Protein AF-A0A1G0WIQ7-F1 (afdb_monomer_lite)

Secondary structure (DSSP, 8-state):
-GGGSSSHHHHHHTHHHHHHHHHHHHHHHS--HHHHSGGGTT-HHHHHHHHHHGGG--GGG--HHHHHHIIIIITTSHHHHHHHHHHHTTTTT-TT-TTSHHHHHHHHTTS-HHHHIIIIIHHHHHTSS--TT---HHHHHHHHTT-----TTS-HHHHHHHHHHHHGGGG-S-HHHHHHHHHHHHHHHTT-HHHHHHHHHHHTT-S-HHHHHHHHHHHHHHHHH-S-TTHHHHHHHHHIIIIISSSS--S-HHHHHHHHHHHHHHHHTT---SS-GGGGSSSPS-PPP--------

Sequence (297 aa):
MYKYVENHNATYFNRGIIEALSIQLPEIAGVELFEAAPHTREFEAVSYAFIDSIIWRKKETVHEKLRDYINTVVIKKHRQHDYFISTILLVTSHPKHYFNSDFLHRHLMRFSMVDRDAWWTKFIHNQYPGYSDEISSIRRMIDWAWTDDKRENISDEAIRLMCQTMFWFLTSTNRTLRDSATKAIICLLEERINVLMQLIETFEKVNDRYVLQRLYAVAYGCSVRTSNVQSLKELGDYIFQTVFNTENVIPDILLRDYARGIIEFAVAKGHLFSFKIERIRPPYKSELPKISLLMKK

Radius of gyration: 23.22 Å; chains: 1; bounding box: 55×62×62 Å

Structure (mmCIF, N/CA/C/O backbone):
data_AF-A0A1G0WIQ7-F1
#
_entry.id   AF-A0A1G0WIQ7-F1
#
loop_
_atom_site.group_PDB
_atom_site.id
_atom_site.type_symbol
_atom_site.label_atom_id
_atom_site.label_alt_id
_atom_site.label_comp_id
_atom_site.label_asym_id
_atom_site.label_entity_id
_atom_site.label_seq_id
_atom_site.pdbx_PDB_ins_code
_atom_site.Cartn_x
_atom_site.Cartn_y
_atom_site.Cartn_z
_atom_site.occupancy
_atom_site.B_iso_or_equiv
_atom_site.auth_seq_id
_atom_site.auth_comp_id
_atom_site.auth_asym_id
_atom_site.auth_atom_id
_atom_site.pdbx_PDB_model_num
ATOM 1 N N . MET A 1 1 ? 17.972 4.461 -36.070 1.00 72.94 1 MET A N 1
ATOM 2 C CA . MET A 1 1 ? 17.797 3.649 -34.845 1.00 72.94 1 MET A CA 1
ATOM 3 C C . MET A 1 1 ? 18.798 2.496 -34.776 1.00 72.94 1 MET A C 1
ATOM 5 O O . MET A 1 1 ? 19.495 2.421 -33.780 1.00 72.94 1 MET A O 1
ATOM 9 N N . TYR A 1 2 ? 18.938 1.676 -35.829 1.00 82.06 2 TYR A N 1
ATOM 10 C CA . TYR A 1 2 ? 19.751 0.443 -35.836 1.00 82.06 2 TYR A CA 1
ATOM 11 C C . TYR A 1 2 ? 21.131 0.534 -35.151 1.00 82.06 2 TYR A C 1
ATOM 13 O O . TYR A 1 2 ? 21.384 -0.227 -34.227 1.00 82.06 2 TYR A O 1
ATOM 21 N N . LYS A 1 3 ? 21.976 1.523 -35.491 1.00 89.69 3 LYS A N 1
ATOM 22 C CA . LYS A 1 3 ? 23.323 1.681 -34.893 1.00 89.69 3 LYS A CA 1
ATOM 23 C C . LYS A 1 3 ? 23.350 1.817 -33.360 1.00 89.69 3 LYS A C 1
ATOM 25 O O . LYS A 1 3 ? 24.363 1.535 -32.738 1.00 89.69 3 LYS A O 1
ATOM 30 N N . TYR A 1 4 ? 22.257 2.284 -32.754 1.00 91.00 4 TYR A N 1
ATOM 31 C CA . TYR A 1 4 ? 22.154 2.479 -31.304 1.00 91.00 4 TYR A CA 1
ATOM 32 C C . TYR A 1 4 ? 21.705 1.211 -30.570 1.00 91.00 4 TYR A C 1
ATOM 34 O O . TYR A 1 4 ? 21.836 1.130 -29.354 1.00 91.00 4 TYR A O 1
ATOM 42 N N . VAL A 1 5 ? 21.167 0.233 -31.305 1.00 93.00 5 VAL A N 1
ATOM 43 C CA . VAL A 1 5 ? 20.534 -0.976 -30.762 1.00 93.00 5 VAL A CA 1
ATOM 44 C C . VAL A 1 5 ? 21.018 -2.261 -31.437 1.00 93.00 5 VAL A C 1
ATOM 46 O O . VAL A 1 5 ? 20.345 -3.285 -31.388 1.00 93.00 5 VAL A O 1
ATOM 49 N N . GLU A 1 6 ? 22.169 -2.218 -32.104 1.00 92.50 6 GLU A N 1
ATOM 50 C CA . GLU A 1 6 ? 22.692 -3.346 -32.882 1.00 92.50 6 GLU A CA 1
ATOM 51 C C . GLU A 1 6 ? 23.052 -4.549 -31.998 1.00 92.50 6 GLU A C 1
ATOM 53 O O . GLU A 1 6 ? 22.817 -5.694 -32.370 1.00 92.50 6 GLU A O 1
ATOM 58 N N . ASN A 1 7 ? 23.601 -4.299 -30.809 1.00 93.19 7 ASN A N 1
ATOM 59 C CA . ASN A 1 7 ? 24.002 -5.326 -29.853 1.00 93.19 7 ASN A CA 1
ATOM 60 C C . ASN A 1 7 ? 23.977 -4.779 -28.413 1.00 93.19 7 ASN A C 1
ATOM 62 O O . ASN A 1 7 ? 23.750 -3.586 -28.189 1.00 93.19 7 ASN A O 1
ATOM 66 N N . HIS A 1 8 ? 24.248 -5.651 -27.437 1.00 92.12 8 HIS A N 1
ATOM 67 C CA . HIS A 1 8 ? 24.277 -5.292 -26.015 1.00 92.12 8 HIS A CA 1
ATOM 68 C C . HIS A 1 8 ? 25.203 -4.100 -25.721 1.00 92.12 8 HIS A C 1
ATOM 70 O O . HIS A 1 8 ? 24.786 -3.159 -25.042 1.00 92.12 8 HIS A O 1
ATOM 76 N N . ASN A 1 9 ? 26.417 -4.089 -26.283 1.00 93.06 9 ASN A N 1
ATOM 77 C CA . ASN A 1 9 ? 27.378 -3.004 -26.075 1.00 93.06 9 ASN A CA 1
ATOM 78 C C . ASN A 1 9 ? 26.846 -1.679 -26.629 1.00 93.06 9 ASN A C 1
ATOM 80 O O . ASN A 1 9 ? 26.902 -0.664 -25.939 1.00 93.06 9 ASN A O 1
ATOM 84 N N . ALA A 1 10 ? 26.271 -1.686 -27.835 1.00 93.75 10 ALA A N 1
ATOM 85 C CA . ALA A 1 10 ? 25.680 -0.495 -28.436 1.00 93.75 10 ALA A CA 1
ATOM 86 C C . ALA A 1 10 ? 24.575 0.092 -27.545 1.00 93.75 10 ALA A C 1
ATOM 88 O O . ALA A 1 10 ? 24.593 1.294 -27.275 1.00 93.75 10 ALA A O 1
ATOM 89 N N . THR A 1 11 ? 23.674 -0.742 -27.013 1.00 93.12 11 THR A N 1
ATOM 90 C CA . THR A 1 11 ? 22.625 -0.256 -26.101 1.00 93.12 11 THR A CA 1
ATOM 91 C C . THR A 1 11 ? 23.168 0.266 -24.774 1.00 93.12 11 THR A C 1
ATOM 93 O O . THR A 1 11 ? 22.637 1.239 -24.246 1.00 93.12 11 THR A O 1
ATOM 96 N N . TYR A 1 12 ? 24.247 -0.327 -24.258 1.00 90.94 12 TYR A N 1
ATOM 97 C CA . TYR A 1 12 ? 24.886 0.115 -23.022 1.00 90.94 12 TYR A CA 1
ATOM 98 C C . TYR A 1 12 ? 25.572 1.479 -23.188 1.00 90.94 12 TYR A C 1
ATOM 100 O O . TYR A 1 12 ? 25.306 2.405 -22.425 1.00 90.94 12 TYR A O 1
ATOM 108 N N . PHE A 1 13 ? 26.396 1.645 -24.229 1.00 93.75 13 PHE A N 1
ATOM 109 C CA . PHE A 1 13 ? 27.086 2.914 -24.503 1.00 93.75 13 PHE A CA 1
ATOM 110 C C . PHE A 1 13 ? 26.128 4.053 -24.864 1.00 93.75 13 PHE A C 1
ATOM 112 O O . PHE A 1 13 ? 26.450 5.218 -24.647 1.00 93.75 13 PHE A O 1
ATOM 119 N N . ASN A 1 14 ? 24.946 3.730 -25.391 1.00 94.75 14 ASN A N 1
ATOM 120 C CA . ASN A 1 14 ? 23.932 4.709 -25.773 1.00 94.75 14 ASN A CA 1
ATOM 121 C C . ASN A 1 14 ? 22.748 4.745 -24.794 1.00 94.75 14 ASN A C 1
ATOM 123 O O . ASN A 1 14 ? 21.648 5.116 -25.201 1.00 94.75 14 ASN A O 1
ATOM 127 N N . ARG A 1 15 ? 22.943 4.381 -23.517 1.00 92.81 15 ARG A N 1
ATOM 128 C CA . ARG A 1 15 ? 21.855 4.227 -22.533 1.00 92.81 15 ARG A CA 1
ATOM 129 C C . ARG A 1 15 ? 20.902 5.426 -22.469 1.00 92.81 15 ARG A C 1
ATOM 131 O O . ARG A 1 15 ? 19.697 5.219 -22.522 1.00 92.81 15 ARG A O 1
ATOM 138 N N . GLY A 1 16 ? 21.413 6.659 -22.473 1.00 93.44 16 GLY A N 1
ATOM 139 C CA . GLY A 1 16 ? 20.556 7.855 -22.467 1.00 93.44 16 GLY A CA 1
ATOM 140 C C . GLY A 1 16 ? 19.645 7.970 -23.700 1.00 93.44 16 GLY A C 1
ATOM 141 O O . GLY A 1 16 ? 18.512 8.434 -23.602 1.00 93.44 16 GLY A O 1
ATOM 142 N N . ILE A 1 17 ? 20.092 7.483 -24.866 1.00 94.94 17 ILE A N 1
ATOM 143 C CA . ILE A 1 17 ? 19.250 7.391 -26.070 1.00 94.94 17 ILE A CA 1
ATOM 144 C C . ILE A 1 17 ? 18.200 6.290 -25.892 1.00 94.94 17 ILE A C 1
ATOM 146 O O . ILE A 1 17 ? 17.051 6.486 -26.278 1.00 94.94 17 ILE A O 1
ATOM 150 N N . ILE A 1 18 ? 18.564 5.146 -25.306 1.00 96.56 18 ILE A N 1
ATOM 151 C CA . ILE A 1 18 ? 17.627 4.042 -25.044 1.00 96.56 18 ILE A CA 1
ATOM 152 C C . ILE A 1 18 ? 16.529 4.470 -24.059 1.00 96.56 18 ILE A C 1
ATOM 154 O O . ILE A 1 18 ? 15.356 4.177 -24.288 1.00 96.56 18 ILE A O 1
ATOM 158 N N . GLU A 1 19 ? 16.884 5.218 -23.016 1.00 94.00 19 GLU A N 1
ATOM 159 C CA . GLU A 1 19 ? 15.951 5.828 -22.059 1.00 94.00 19 GLU A CA 1
ATOM 160 C C . GLU A 1 19 ? 15.017 6.822 -22.749 1.00 94.00 19 GLU A C 1
ATOM 162 O O . GLU A 1 19 ? 13.795 6.697 -22.646 1.00 94.00 19 GLU A O 1
ATOM 167 N N . ALA A 1 20 ? 15.571 7.749 -23.538 1.00 93.50 20 ALA A N 1
ATOM 168 C CA . ALA A 1 20 ? 14.771 8.702 -24.298 1.00 93.50 20 ALA A CA 1
ATOM 169 C C . ALA A 1 20 ? 13.794 7.994 -25.252 1.00 93.50 20 ALA A C 1
ATOM 171 O O . ALA A 1 20 ? 12.613 8.333 -25.286 1.00 93.50 20 ALA A O 1
ATOM 172 N N . LEU A 1 21 ? 14.244 6.971 -25.985 1.00 93.75 21 LEU A N 1
ATOM 173 C CA . LEU A 1 21 ? 13.383 6.183 -26.871 1.00 93.75 21 LEU A CA 1
ATOM 174 C C . LEU A 1 21 ? 12.291 5.432 -26.100 1.00 93.75 21 LEU A C 1
ATOM 176 O O . LEU A 1 21 ? 11.157 5.376 -26.570 1.00 93.75 21 LEU A O 1
ATOM 180 N N . SER A 1 22 ? 12.603 4.904 -24.916 1.00 93.31 22 SER A N 1
ATOM 181 C CA . SER A 1 22 ? 11.639 4.181 -24.074 1.00 93.31 22 SER A CA 1
ATOM 182 C C . SER A 1 22 ? 10.545 5.090 -23.506 1.00 93.31 22 SER A C 1
ATOM 184 O O . SER A 1 22 ? 9.470 4.601 -23.177 1.00 93.31 22 SER A O 1
ATOM 186 N N . ILE A 1 23 ? 10.783 6.401 -23.416 1.00 90.75 23 ILE A N 1
ATOM 187 C CA . ILE A 1 23 ? 9.760 7.394 -23.056 1.00 90.75 23 ILE A CA 1
ATOM 188 C C . ILE A 1 23 ? 9.007 7.876 -24.303 1.00 90.75 23 ILE A C 1
ATOM 190 O O . ILE A 1 23 ? 7.782 7.950 -24.303 1.00 90.75 23 ILE A O 1
ATOM 194 N N . GLN A 1 24 ? 9.730 8.220 -25.372 1.00 91.12 24 GLN A N 1
ATOM 195 C CA . GLN A 1 24 ? 9.160 8.938 -26.514 1.00 91.12 24 GLN A CA 1
ATOM 196 C C . GLN A 1 24 ? 8.410 8.033 -27.498 1.00 91.12 24 GLN A C 1
ATOM 198 O O . GLN A 1 24 ? 7.391 8.454 -28.041 1.00 91.12 24 GLN A O 1
ATOM 203 N N . LEU A 1 25 ? 8.876 6.803 -27.752 1.00 91.69 25 LEU A N 1
ATOM 204 C CA . LEU A 1 25 ? 8.232 5.922 -28.738 1.00 91.69 25 LEU A CA 1
ATOM 205 C C . LEU A 1 25 ? 6.781 5.560 -28.364 1.00 91.69 25 LEU A C 1
ATOM 207 O O . LEU A 1 25 ? 5.918 5.693 -29.237 1.00 91.69 25 LEU A O 1
ATOM 211 N N . PRO A 1 26 ? 6.459 5.200 -27.104 1.00 90.06 26 PRO A N 1
ATOM 212 C CA . PRO A 1 26 ? 5.076 4.926 -26.716 1.00 90.06 26 PRO A CA 1
ATOM 213 C C . PRO A 1 26 ? 4.178 6.165 -26.813 1.00 90.06 26 PRO A C 1
ATOM 215 O O . PRO A 1 26 ? 3.030 6.059 -27.232 1.00 90.06 26 PRO A O 1
ATOM 218 N N . GLU A 1 27 ? 4.696 7.346 -26.468 1.00 86.38 27 GLU A N 1
ATOM 219 C CA . GLU A 1 27 ? 3.919 8.593 -26.446 1.00 86.38 27 GLU A CA 1
ATOM 220 C C . GLU A 1 27 ? 3.684 9.180 -27.851 1.00 86.38 27 GLU A C 1
ATOM 222 O O . GLU A 1 27 ? 2.623 9.745 -28.106 1.00 86.38 27 GLU A O 1
ATOM 227 N N . ILE A 1 28 ? 4.655 9.058 -28.765 1.00 89.62 28 ILE A N 1
ATOM 228 C CA . ILE A 1 28 ? 4.584 9.643 -30.118 1.00 89.62 28 ILE A CA 1
ATOM 229 C C . ILE A 1 28 ? 4.011 8.653 -31.134 1.00 89.62 28 ILE A C 1
ATOM 231 O O . ILE A 1 28 ? 3.221 9.038 -31.994 1.00 89.62 28 ILE A O 1
ATOM 235 N N . ALA A 1 29 ? 4.441 7.393 -31.073 1.00 89.00 29 ALA A N 1
ATOM 236 C CA . ALA A 1 29 ? 4.142 6.387 -32.090 1.00 89.00 29 ALA A CA 1
ATOM 237 C C . ALA A 1 29 ? 3.238 5.255 -31.583 1.00 89.00 29 ALA A C 1
ATOM 239 O O . ALA A 1 29 ? 2.797 4.443 -32.393 1.00 89.00 29 ALA A O 1
ATOM 240 N N . GLY A 1 30 ? 2.962 5.176 -30.275 1.00 88.88 30 GLY A N 1
ATOM 241 C CA . GLY A 1 30 ? 2.166 4.090 -29.695 1.00 88.88 30 GLY A CA 1
ATOM 242 C C . GLY A 1 30 ? 2.833 2.715 -29.804 1.00 88.88 30 GLY A C 1
ATOM 243 O O . GLY A 1 30 ? 2.133 1.706 -29.842 1.00 88.88 30 GLY A O 1
ATOM 244 N N . VAL A 1 31 ? 4.166 2.672 -29.917 1.00 90.88 31 VAL A N 1
ATOM 245 C CA . VAL A 1 31 ? 4.955 1.444 -30.102 1.00 90.88 31 VAL A CA 1
ATOM 246 C C . VAL A 1 31 ? 6.114 1.428 -29.110 1.00 90.88 31 VAL A C 1
ATOM 248 O O . VAL A 1 31 ? 6.777 2.442 -28.908 1.00 90.88 31 VAL A O 1
ATOM 251 N N . GLU A 1 32 ? 6.396 0.274 -28.512 1.00 92.69 32 GLU A N 1
ATOM 252 C CA . GLU A 1 32 ? 7.534 0.107 -27.606 1.00 92.69 32 GLU A CA 1
ATOM 253 C C . GLU A 1 32 ? 8.861 -0.116 -28.348 1.00 92.69 32 GLU A C 1
ATOM 255 O O . GLU A 1 32 ? 8.903 -0.647 -29.460 1.00 92.69 32 GLU A O 1
ATOM 260 N N . LEU A 1 33 ? 9.993 0.203 -27.708 1.00 93.75 33 LEU A N 1
ATOM 261 C CA . LEU A 1 33 ? 11.314 -0.038 -28.307 1.00 93.75 33 LEU A CA 1
ATOM 262 C C . LEU A 1 33 ? 11.541 -1.524 -28.635 1.00 93.75 33 LEU A C 1
ATOM 264 O O . LEU A 1 33 ? 12.048 -1.850 -29.706 1.00 93.75 33 LEU A O 1
ATOM 268 N N . PHE A 1 34 ? 11.111 -2.426 -27.750 1.00 93.00 34 PHE A N 1
ATOM 269 C CA . PHE A 1 34 ? 11.202 -3.871 -27.973 1.00 93.00 34 PHE A CA 1
ATOM 270 C C . PHE A 1 34 ? 10.234 -4.383 -29.054 1.00 93.00 34 PHE A C 1
ATOM 272 O O . PHE A 1 34 ? 10.344 -5.532 -29.469 1.00 93.00 34 PHE A O 1
ATOM 279 N N . GLU A 1 35 ? 9.277 -3.568 -29.507 1.00 93.56 35 GLU A N 1
ATOM 280 C CA . GLU A 1 35 ? 8.431 -3.877 -30.664 1.00 93.56 35 GLU A CA 1
ATOM 281 C C . GLU A 1 35 ? 9.048 -3.348 -31.956 1.00 93.56 35 GLU A C 1
ATOM 283 O O . GLU A 1 35 ? 9.085 -4.058 -32.958 1.00 93.56 35 GLU A O 1
ATOM 288 N N . ALA A 1 36 ? 9.571 -2.119 -31.927 1.00 93.25 36 ALA A N 1
ATOM 289 C CA . ALA A 1 36 ? 10.254 -1.509 -33.064 1.00 93.25 36 ALA A CA 1
ATOM 290 C C . ALA A 1 36 ? 11.578 -2.220 -33.407 1.00 93.25 36 ALA A C 1
ATOM 292 O O . ALA A 1 36 ? 11.994 -2.233 -34.566 1.00 93.25 36 ALA A O 1
ATOM 293 N N . ALA A 1 37 ? 12.234 -2.821 -32.411 1.00 94.06 37 ALA A N 1
ATOM 294 C CA . ALA A 1 37 ? 13.470 -3.583 -32.550 1.00 94.06 37 ALA A CA 1
ATOM 295 C C . ALA A 1 37 ? 13.391 -4.910 -31.757 1.00 94.06 37 ALA A C 1
ATOM 297 O O . ALA A 1 37 ? 13.972 -5.011 -30.671 1.00 94.06 37 ALA A O 1
ATOM 298 N N . PRO A 1 38 ? 12.695 -5.946 -32.272 1.00 94.31 38 PRO A N 1
ATOM 299 C CA . PRO A 1 38 ? 12.417 -7.179 -31.524 1.00 94.31 38 PRO A CA 1
ATOM 300 C C . PRO A 1 38 ? 13.646 -7.939 -31.020 1.00 94.31 38 PRO A C 1
ATOM 302 O O . PRO A 1 38 ? 13.594 -8.563 -29.963 1.00 94.31 38 PRO A O 1
ATOM 305 N N . HIS A 1 39 ? 14.777 -7.858 -31.727 1.00 94.06 39 HIS A N 1
ATOM 306 C CA . HIS A 1 39 ? 16.035 -8.488 -31.305 1.00 94.06 39 HIS A CA 1
ATOM 307 C C . HIS A 1 39 ? 16.590 -7.903 -29.999 1.00 94.06 39 HIS A C 1
ATOM 309 O O . HIS A 1 39 ? 17.390 -8.549 -29.331 1.00 94.06 39 HIS A O 1
ATOM 315 N N . THR A 1 40 ? 16.148 -6.703 -29.615 1.00 94.88 40 THR A N 1
ATOM 316 C CA . THR A 1 40 ? 16.586 -6.009 -28.397 1.00 94.88 40 THR A CA 1
ATOM 317 C C . THR A 1 40 ? 15.777 -6.385 -27.159 1.00 94.88 40 THR A C 1
ATOM 319 O O . THR A 1 40 ? 16.113 -5.956 -26.058 1.00 94.88 40 THR A O 1
ATOM 322 N N . ARG A 1 41 ? 14.714 -7.185 -27.323 1.00 94.12 41 ARG A N 1
ATOM 323 C CA . ARG A 1 41 ? 13.737 -7.506 -26.273 1.00 94.12 41 ARG A CA 1
ATOM 324 C C . ARG A 1 41 ? 14.381 -8.045 -24.992 1.00 94.12 41 ARG A C 1
ATOM 326 O O . ARG A 1 41 ? 13.922 -7.736 -23.904 1.00 94.12 41 ARG A O 1
ATOM 333 N N . GLU A 1 42 ? 15.454 -8.821 -25.104 1.00 93.50 42 GLU A N 1
ATOM 334 C CA . GLU A 1 42 ? 16.147 -9.403 -23.945 1.00 93.50 42 GLU A CA 1
ATOM 335 C C . GLU A 1 42 ? 17.314 -8.556 -23.418 1.00 93.50 42 GLU A C 1
ATOM 337 O O . GLU A 1 42 ? 17.949 -8.922 -22.422 1.00 93.50 42 GLU A O 1
ATOM 342 N N . PHE A 1 43 ? 17.621 -7.426 -24.061 1.00 95.06 43 PHE A N 1
ATOM 343 C CA . PHE A 1 43 ? 18.758 -6.595 -23.683 1.00 95.06 43 PHE A CA 1
ATOM 344 C C . PHE A 1 43 ? 18.466 -5.887 -22.360 1.00 95.06 43 PHE A C 1
ATOM 346 O O . PHE A 1 43 ? 17.469 -5.178 -22.219 1.00 95.06 43 PHE A O 1
ATOM 353 N N . GLU A 1 44 ? 19.369 -6.030 -21.388 1.00 93.44 44 GLU A N 1
ATOM 354 C CA . GLU A 1 44 ? 19.176 -5.443 -20.058 1.00 93.44 44 GLU A CA 1
ATOM 355 C C . GLU A 1 44 ? 18.983 -3.927 -20.115 1.00 93.44 44 GLU A C 1
ATOM 357 O O . GLU A 1 44 ? 18.080 -3.415 -19.465 1.00 93.44 44 GLU A O 1
ATOM 362 N N . ALA A 1 45 ? 19.759 -3.220 -20.942 1.00 94.56 45 ALA A N 1
ATOM 363 C CA . ALA A 1 45 ? 19.625 -1.775 -21.116 1.00 94.56 45 ALA A CA 1
ATOM 364 C C . ALA A 1 45 ? 18.216 -1.367 -21.584 1.00 94.56 45 ALA A C 1
ATOM 366 O O . ALA A 1 45 ? 17.688 -0.368 -21.107 1.00 94.56 45 ALA A O 1
ATOM 367 N N . VAL A 1 46 ? 17.584 -2.158 -22.462 1.00 95.38 46 VAL A N 1
ATOM 368 C CA . VAL A 1 46 ? 16.208 -1.914 -22.923 1.00 95.38 46 VAL A CA 1
ATOM 369 C C . VAL A 1 46 ? 15.203 -2.218 -21.817 1.00 95.38 46 VAL A C 1
ATOM 371 O O . VAL A 1 46 ? 14.289 -1.433 -21.596 1.00 95.38 46 VAL A O 1
ATOM 374 N N . SER A 1 47 ? 15.386 -3.311 -21.071 1.00 95.62 47 SER A N 1
ATOM 375 C CA . SER A 1 47 ? 14.542 -3.623 -19.911 1.00 95.62 47 SER A CA 1
ATOM 376 C C . SER A 1 47 ? 14.615 -2.551 -18.822 1.00 95.62 47 SER A C 1
ATOM 378 O O . SER A 1 47 ? 13.576 -2.192 -18.278 1.00 95.62 47 SER A O 1
ATOM 380 N N . TYR A 1 48 ? 15.803 -2.052 -18.477 1.00 95.88 48 TYR A N 1
ATOM 381 C CA . TYR A 1 48 ? 15.956 -1.013 -17.456 1.00 95.88 48 TYR A CA 1
ATOM 382 C C . TYR A 1 48 ? 15.391 0.324 -17.933 1.00 95.88 48 TYR A C 1
ATOM 384 O O . TYR A 1 48 ? 14.570 0.903 -17.233 1.00 95.88 48 TYR A O 1
ATOM 392 N N . ALA A 1 49 ? 15.715 0.747 -19.158 1.00 95.50 49 ALA A N 1
ATOM 393 C CA . ALA A 1 49 ? 15.150 1.958 -19.750 1.00 95.50 49 ALA A CA 1
ATOM 394 C C . ALA A 1 49 ? 13.616 1.908 -19.844 1.00 95.50 49 ALA A C 1
ATOM 396 O O . ALA A 1 49 ? 12.935 2.903 -19.594 1.00 95.50 49 ALA A O 1
ATOM 397 N N . PHE A 1 50 ? 13.062 0.734 -20.162 1.00 95.06 50 PHE A N 1
ATOM 398 C CA . PHE A 1 50 ? 11.629 0.488 -20.098 1.00 95.06 50 PHE A CA 1
ATOM 399 C C . PHE A 1 50 ? 11.085 0.723 -18.683 1.00 95.06 50 PHE A C 1
ATOM 401 O O . PHE A 1 50 ? 10.157 1.513 -18.523 1.00 95.06 50 PHE A O 1
ATOM 408 N N . ILE A 1 51 ? 11.667 0.083 -17.663 1.00 95.50 51 ILE A N 1
ATOM 409 C CA . ILE A 1 51 ? 11.230 0.236 -16.268 1.00 95.50 51 ILE A CA 1
ATOM 410 C C . ILE A 1 51 ? 11.310 1.707 -15.839 1.00 95.50 51 ILE A C 1
ATOM 412 O O . ILE A 1 51 ? 10.325 2.235 -15.333 1.00 95.50 51 ILE A O 1
ATOM 416 N N . ASP A 1 52 ? 12.426 2.385 -16.102 1.00 94.50 52 ASP A N 1
ATOM 417 C CA . ASP A 1 52 ? 12.652 3.792 -15.742 1.00 94.50 52 ASP A CA 1
ATOM 418 C C . ASP A 1 52 ? 11.633 4.730 -16.385 1.00 94.50 52 ASP A C 1
ATOM 420 O O . ASP A 1 52 ? 11.147 5.681 -15.766 1.00 94.50 52 ASP A O 1
ATOM 424 N N . SER A 1 53 ? 11.245 4.432 -17.625 1.00 93.19 53 SER A N 1
ATOM 425 C CA . SER A 1 53 ? 10.261 5.235 -18.339 1.00 93.19 53 SER A CA 1
ATOM 426 C C . SER A 1 53 ? 8.860 5.171 -17.721 1.00 93.19 53 SER A C 1
ATOM 428 O O . SER A 1 53 ? 8.086 6.101 -17.932 1.00 93.19 53 SER A O 1
ATOM 430 N N . ILE A 1 54 ? 8.532 4.139 -16.924 1.00 91.75 54 ILE A N 1
ATOM 431 C CA . ILE A 1 54 ? 7.201 3.962 -16.314 1.00 91.75 54 ILE A CA 1
ATOM 432 C C . ILE A 1 54 ? 6.773 5.197 -15.529 1.00 91.75 54 ILE A C 1
ATOM 434 O O . ILE A 1 54 ? 5.612 5.576 -15.611 1.00 91.75 54 ILE A O 1
ATOM 438 N N . ILE A 1 55 ? 7.701 5.852 -14.830 1.00 91.75 55 ILE A N 1
ATOM 439 C CA . ILE A 1 55 ? 7.409 7.011 -13.974 1.00 91.75 55 ILE A CA 1
ATOM 440 C C . ILE A 1 55 ? 6.753 8.159 -14.762 1.00 91.75 55 ILE A C 1
ATOM 442 O O . ILE A 1 55 ? 5.957 8.920 -14.216 1.00 91.75 55 ILE A O 1
ATOM 446 N N . TRP A 1 56 ? 7.072 8.271 -16.052 1.00 87.25 56 TRP A N 1
ATOM 447 C CA . TRP A 1 56 ? 6.686 9.391 -16.912 1.00 87.25 56 TRP A CA 1
ATOM 448 C C . TRP A 1 56 ? 5.520 9.074 -17.851 1.00 87.25 56 TRP A C 1
ATOM 450 O O . TRP A 1 56 ? 5.059 9.960 -18.570 1.00 87.25 56 TRP A O 1
ATOM 460 N N . ARG A 1 57 ? 5.057 7.821 -17.878 1.00 82.44 57 ARG A N 1
ATOM 461 C CA . ARG A 1 57 ? 4.098 7.341 -18.877 1.00 82.44 57 ARG A CA 1
ATOM 462 C C . ARG A 1 57 ? 2.659 7.635 -18.488 1.00 82.44 57 ARG A C 1
ATOM 464 O O . ARG A 1 57 ? 2.245 7.478 -17.336 1.00 82.44 57 ARG A O 1
ATOM 471 N N . LYS A 1 58 ? 1.850 7.985 -19.488 1.00 79.12 58 LYS A N 1
ATOM 472 C CA . LYS A 1 58 ? 0.400 8.092 -19.305 1.00 79.12 58 LYS A CA 1
ATOM 473 C C . LYS A 1 58 ? -0.251 6.711 -19.233 1.00 79.12 58 LYS A C 1
ATOM 475 O O . LYS A 1 58 ? 0.226 5.747 -19.835 1.00 79.12 58 LYS A O 1
ATOM 480 N N . LYS A 1 59 ? -1.383 6.610 -18.532 1.00 80.12 59 LYS A N 1
ATOM 481 C CA . LYS A 1 59 ? -2.123 5.349 -18.338 1.00 80.12 59 LYS A CA 1
ATOM 482 C C . LYS A 1 59 ? -2.554 4.702 -19.654 1.00 80.12 59 LYS A C 1
ATOM 484 O O . LYS A 1 59 ? -2.615 3.478 -19.736 1.00 80.12 59 LYS A O 1
ATOM 489 N N . GLU A 1 60 ? -2.828 5.515 -20.667 1.00 78.94 60 GLU A N 1
ATOM 490 C CA . GLU A 1 60 ? -3.288 5.100 -21.993 1.00 78.94 60 GLU A CA 1
ATOM 491 C C . GLU A 1 60 ? -2.221 4.317 -22.771 1.00 78.94 60 GLU A C 1
ATOM 493 O O . GLU A 1 60 ? -2.563 3.550 -23.665 1.00 78.94 60 GLU A O 1
ATOM 498 N N . THR A 1 61 ? -0.942 4.445 -22.401 1.00 75.50 61 THR A N 1
ATOM 499 C CA . THR A 1 61 ? 0.165 3.724 -23.054 1.00 75.50 61 THR A CA 1
ATOM 500 C C . THR A 1 61 ? 0.255 2.249 -22.642 1.00 75.50 61 THR A C 1
ATOM 502 O O . THR A 1 61 ? 1.018 1.486 -23.226 1.00 75.50 61 THR A O 1
ATOM 505 N N . VAL A 1 62 ? -0.534 1.798 -21.657 1.00 77.44 62 VAL A N 1
ATOM 506 C CA . VAL A 1 62 ? -0.472 0.414 -21.171 1.00 77.44 62 VAL A CA 1
ATOM 507 C C . VAL A 1 62 ? -1.419 -0.507 -21.941 1.00 77.44 62 VAL A C 1
ATOM 509 O O . VAL A 1 62 ? -2.613 -0.587 -21.648 1.00 77.44 62 VAL A O 1
ATOM 512 N N . HIS A 1 63 ? -0.858 -1.281 -22.873 1.00 82.25 63 HIS A N 1
ATOM 513 C CA . HIS A 1 63 ? -1.568 -2.270 -23.694 1.00 82.25 63 HIS A CA 1
ATOM 514 C C . HIS A 1 63 ? -1.144 -3.724 -23.402 1.00 82.25 63 HIS A C 1
ATOM 516 O O . HIS A 1 63 ? -0.281 -4.003 -22.571 1.00 82.25 63 HIS A O 1
ATOM 522 N N . GLU A 1 64 ? -1.774 -4.688 -24.079 1.00 84.75 64 GLU A N 1
ATOM 523 C CA . GLU A 1 64 ? -1.562 -6.126 -23.852 1.00 84.75 64 GLU A CA 1
ATOM 524 C C . GLU A 1 64 ? -0.101 -6.558 -24.041 1.00 84.75 64 GLU A C 1
ATOM 526 O O . GLU A 1 64 ? 0.464 -7.207 -23.163 1.00 84.75 64 GLU A O 1
ATOM 531 N N . LYS A 1 65 ? 0.551 -6.119 -25.124 1.00 86.12 65 LYS A N 1
ATOM 532 C CA . LYS A 1 65 ? 1.966 -6.442 -25.385 1.00 86.12 65 LYS A CA 1
ATOM 533 C C . LYS A 1 65 ? 2.927 -5.924 -24.307 1.00 86.12 65 LYS A C 1
ATOM 535 O O . LYS A 1 65 ? 3.927 -6.574 -24.024 1.00 86.12 65 LYS A O 1
ATOM 540 N N . LEU A 1 66 ? 2.615 -4.792 -23.671 1.00 87.62 66 LEU A N 1
ATOM 541 C CA . LEU A 1 66 ? 3.381 -4.277 -22.534 1.00 87.62 66 LEU A CA 1
ATOM 542 C C . LEU A 1 66 ? 3.300 -5.232 -21.341 1.00 87.62 66 LEU A C 1
ATOM 544 O O . LEU A 1 66 ? 4.304 -5.541 -20.704 1.00 87.62 66 LEU A O 1
ATOM 548 N N . ARG A 1 67 ? 2.092 -5.730 -21.050 1.00 89.06 67 ARG A N 1
ATOM 549 C CA . ARG A 1 67 ? 1.874 -6.712 -19.980 1.00 89.06 67 ARG A CA 1
ATOM 550 C C . ARG A 1 67 ? 2.601 -8.017 -20.278 1.00 89.06 67 ARG A C 1
ATOM 552 O O . ARG A 1 67 ?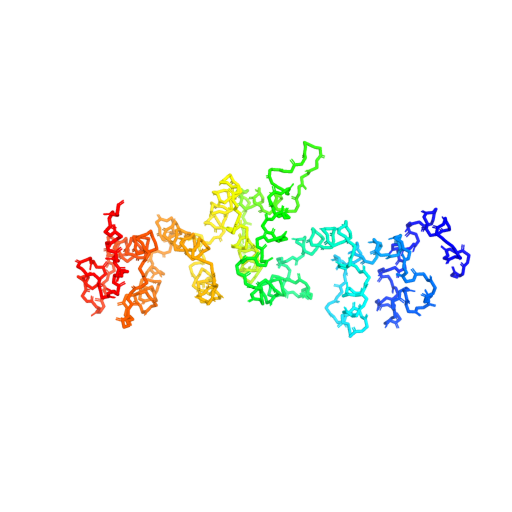 3.198 -8.585 -19.370 1.00 89.06 67 ARG A O 1
ATOM 559 N N . ASP A 1 68 ? 2.573 -8.467 -21.529 1.00 92.75 68 ASP A N 1
ATOM 560 C CA . ASP A 1 68 ? 3.341 -9.627 -21.979 1.00 92.75 68 ASP A CA 1
ATOM 561 C C . ASP A 1 68 ? 4.847 -9.421 -21.760 1.00 92.75 68 ASP A C 1
ATOM 563 O O . ASP A 1 68 ? 5.494 -10.260 -21.135 1.00 92.75 68 ASP A O 1
ATOM 567 N N . TYR A 1 69 ? 5.397 -8.275 -22.167 1.00 94.31 69 TYR A N 1
ATOM 568 C CA . TYR A 1 69 ? 6.808 -7.951 -21.945 1.00 94.31 69 TYR A CA 1
ATOM 569 C C . TYR A 1 69 ? 7.179 -7.938 -20.457 1.00 94.31 69 TYR A C 1
ATOM 571 O O . TYR A 1 69 ? 8.172 -8.548 -20.055 1.00 94.31 69 TYR A O 1
ATOM 579 N N . ILE A 1 70 ? 6.341 -7.329 -19.613 1.00 94.00 70 ILE A N 1
ATOM 580 C CA . ILE A 1 70 ? 6.541 -7.343 -18.160 1.00 94.00 70 ILE A CA 1
ATOM 581 C C . ILE A 1 70 ? 6.572 -8.787 -17.639 1.00 94.00 70 ILE A C 1
ATOM 583 O O . ILE A 1 70 ? 7.502 -9.163 -16.929 1.00 94.00 70 ILE A O 1
ATOM 587 N N . ASN A 1 71 ? 5.593 -9.610 -18.022 1.00 92.94 71 ASN A N 1
ATOM 588 C CA . ASN A 1 71 ? 5.429 -10.970 -17.507 1.00 92.94 71 ASN A CA 1
ATOM 589 C C . ASN A 1 71 ? 6.479 -11.972 -18.019 1.00 92.94 71 ASN A C 1
ATOM 591 O O . ASN A 1 71 ? 6.801 -12.940 -17.324 1.00 92.94 71 ASN A O 1
ATOM 595 N N . THR A 1 72 ? 6.986 -11.768 -19.236 1.00 93.75 72 THR A N 1
ATOM 596 C CA . THR A 1 72 ? 7.912 -12.696 -19.904 1.00 93.75 72 THR A CA 1
ATOM 597 C C . THR A 1 72 ? 9.373 -12.293 -19.760 1.00 93.75 72 THR A C 1
ATOM 599 O O . THR A 1 72 ? 10.222 -13.178 -19.728 1.00 93.75 72 THR A O 1
ATOM 602 N N . VAL A 1 73 ? 9.667 -10.998 -19.608 1.00 94.38 73 VAL A N 1
ATOM 603 C CA . VAL A 1 73 ? 11.041 -10.474 -19.565 1.00 94.38 73 VAL A CA 1
ATOM 604 C C . VAL A 1 73 ? 11.356 -9.850 -18.209 1.00 94.38 73 VAL A C 1
ATOM 606 O O . VAL A 1 73 ? 12.272 -10.303 -17.522 1.00 94.38 73 VAL A O 1
ATOM 609 N N . VAL A 1 74 ? 10.587 -8.835 -17.797 1.00 94.56 74 VAL A N 1
ATOM 610 C CA . VAL A 1 74 ? 10.920 -8.003 -16.625 1.00 94.56 74 VAL A CA 1
ATOM 611 C C . VAL A 1 74 ? 10.856 -8.808 -15.330 1.00 94.56 74 VAL A C 1
ATOM 613 O O . VAL A 1 74 ? 11.838 -8.877 -14.596 1.00 94.56 74 VAL A O 1
ATOM 616 N N . ILE A 1 75 ? 9.727 -9.465 -15.052 1.00 93.12 75 ILE A N 1
ATOM 617 C CA . ILE A 1 75 ? 9.525 -10.144 -13.762 1.00 93.12 75 ILE A CA 1
ATOM 618 C C . ILE A 1 75 ? 10.250 -11.492 -13.665 1.00 93.12 75 ILE A C 1
ATOM 620 O O . ILE A 1 75 ? 10.367 -12.049 -12.577 1.00 93.12 75 ILE A O 1
ATOM 624 N N . LYS A 1 76 ? 10.730 -12.045 -14.788 1.00 92.38 76 LYS A N 1
ATOM 625 C CA . LYS A 1 76 ? 11.445 -13.332 -14.809 1.00 92.38 76 LYS A CA 1
ATOM 626 C C . LYS A 1 76 ? 12.858 -13.233 -14.242 1.00 92.38 76 LYS A C 1
ATOM 628 O O . LYS A 1 76 ? 13.403 -14.244 -13.804 1.00 92.38 76 LYS A O 1
ATOM 633 N N . LYS A 1 77 ? 13.449 -12.038 -14.241 1.00 91.50 77 LYS A N 1
ATOM 634 C CA . LYS A 1 77 ? 14.801 -11.794 -13.739 1.00 91.50 77 LYS A CA 1
ATOM 635 C C . LYS A 1 77 ? 14.700 -11.084 -12.385 1.00 91.50 77 LYS A C 1
ATOM 637 O O . LYS A 1 77 ? 14.149 -9.994 -12.301 1.00 91.50 77 LYS A O 1
ATOM 642 N N . HIS A 1 78 ? 15.234 -11.688 -11.318 1.00 90.56 78 HIS A N 1
ATOM 643 C CA . HIS A 1 78 ? 15.041 -11.209 -9.934 1.00 90.56 78 HIS A CA 1
ATOM 644 C C . HIS A 1 78 ? 15.446 -9.738 -9.730 1.00 90.56 78 HIS A C 1
ATOM 646 O O . HIS A 1 78 ? 14.744 -9.000 -9.048 1.00 90.56 78 HIS A O 1
ATOM 652 N N . ARG A 1 79 ? 16.561 -9.288 -10.327 1.00 91.88 79 ARG A N 1
ATOM 653 C CA . ARG A 1 79 ? 17.017 -7.891 -10.199 1.00 91.88 79 ARG A CA 1
ATOM 654 C C . ARG A 1 79 ? 16.064 -6.914 -10.885 1.00 91.88 79 ARG A C 1
ATOM 656 O O . ARG A 1 79 ? 15.700 -5.908 -10.293 1.00 91.88 79 ARG A O 1
ATOM 663 N N . GLN A 1 80 ? 15.637 -7.229 -12.104 1.00 94.75 80 GLN A N 1
ATOM 664 C CA . GLN A 1 80 ? 14.688 -6.425 -12.869 1.00 94.75 80 GLN A CA 1
ATOM 665 C C . GLN A 1 80 ? 13.303 -6.420 -12.217 1.00 94.75 80 GLN A C 1
ATOM 667 O O . GLN A 1 80 ? 12.651 -5.382 -12.212 1.00 94.75 80 GLN A O 1
ATOM 672 N N . HIS A 1 81 ? 12.876 -7.539 -11.627 1.00 95.19 81 HIS A N 1
ATOM 673 C CA . HIS A 1 81 ? 11.651 -7.614 -10.839 1.00 95.19 81 HIS A CA 1
ATOM 674 C C . HIS A 1 81 ? 11.699 -6.654 -9.646 1.00 95.19 81 HIS A C 1
ATOM 676 O O . HIS A 1 81 ? 10.826 -5.801 -9.519 1.00 95.19 81 HIS A O 1
ATOM 682 N N . ASP A 1 82 ? 12.740 -6.736 -8.814 1.00 94.31 82 ASP A N 1
ATOM 683 C CA . ASP A 1 82 ? 12.885 -5.849 -7.655 1.00 94.31 82 ASP A CA 1
ATOM 684 C C . ASP A 1 82 ? 12.987 -4.381 -8.081 1.00 94.31 82 ASP A C 1
ATOM 686 O O . ASP A 1 82 ? 12.376 -3.511 -7.463 1.00 94.31 82 ASP A O 1
ATOM 690 N N . TYR A 1 83 ? 13.710 -4.102 -9.168 1.00 94.94 83 TYR A N 1
ATOM 691 C CA . TYR A 1 83 ? 13.812 -2.756 -9.723 1.00 94.94 83 TYR A CA 1
ATOM 692 C C . TYR A 1 83 ? 12.457 -2.236 -10.209 1.00 94.94 83 TYR A C 1
ATOM 694 O O . TYR A 1 83 ? 12.061 -1.129 -9.862 1.00 94.94 83 TYR A O 1
ATOM 702 N N . PHE A 1 84 ? 11.695 -3.062 -10.927 1.00 95.94 84 PHE A N 1
ATOM 703 C CA . PHE A 1 84 ? 10.339 -2.742 -11.357 1.00 95.94 84 PHE A CA 1
ATOM 704 C C . PHE A 1 84 ? 9.419 -2.437 -10.173 1.00 95.94 84 PHE A C 1
ATOM 706 O O . PHE A 1 84 ? 8.724 -1.422 -10.203 1.00 95.94 84 PHE A O 1
ATOM 713 N N . ILE A 1 85 ? 9.442 -3.254 -9.111 1.00 96.50 85 ILE A N 1
ATOM 714 C CA . ILE A 1 85 ? 8.643 -2.994 -7.907 1.00 96.50 85 ILE A CA 1
ATOM 715 C C . ILE A 1 85 ? 9.070 -1.674 -7.243 1.00 96.50 85 ILE A C 1
ATOM 717 O O . ILE A 1 85 ? 8.218 -0.842 -6.932 1.00 96.50 85 ILE A O 1
ATOM 721 N N . SER A 1 86 ? 10.373 -1.431 -7.079 1.00 94.88 86 SER A N 1
ATOM 722 C CA . SER A 1 86 ? 10.896 -0.168 -6.536 1.00 94.88 86 SER A CA 1
ATOM 723 C C . SER A 1 86 ? 10.467 1.053 -7.350 1.00 94.88 86 SER A C 1
ATOM 725 O O . SER A 1 86 ? 10.140 2.089 -6.761 1.00 94.88 86 SER A O 1
ATO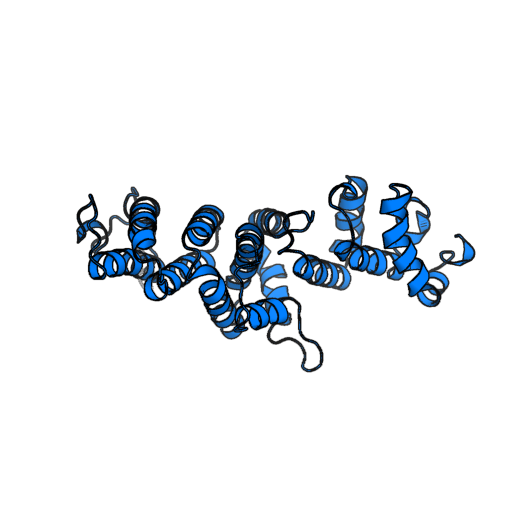M 727 N N . THR A 1 87 ? 10.420 0.924 -8.678 1.00 95.00 87 THR A N 1
ATOM 728 C CA . THR A 1 87 ? 9.995 1.985 -9.594 1.00 95.00 87 THR A CA 1
ATOM 729 C C . THR A 1 87 ? 8.494 2.239 -9.523 1.00 95.00 87 THR A C 1
ATOM 731 O O . THR A 1 87 ? 8.088 3.394 -9.408 1.00 95.00 87 THR A O 1
ATOM 734 N N . ILE A 1 88 ? 7.642 1.205 -9.512 1.00 95.38 88 ILE A N 1
ATOM 735 C CA . ILE A 1 88 ? 6.191 1.435 -9.389 1.00 95.38 88 ILE A CA 1
ATOM 736 C C . ILE A 1 88 ? 5.820 2.036 -8.028 1.00 95.38 88 ILE A C 1
ATOM 738 O O . ILE A 1 88 ? 4.891 2.835 -7.958 1.00 95.38 88 ILE A O 1
ATOM 742 N N . LEU A 1 89 ? 6.570 1.735 -6.959 1.00 96.81 89 LEU A N 1
ATOM 743 C CA . LEU A 1 89 ? 6.380 2.356 -5.642 1.00 96.81 89 LEU A CA 1
ATOM 744 C C . LEU A 1 89 ? 6.578 3.881 -5.658 1.00 96.81 89 LEU A C 1
ATOM 746 O O . LEU A 1 89 ? 6.048 4.563 -4.787 1.00 96.81 89 LEU A O 1
ATOM 750 N N . LEU A 1 90 ? 7.292 4.440 -6.640 1.00 94.81 90 LEU A N 1
ATOM 751 C CA . LEU A 1 90 ? 7.429 5.894 -6.794 1.00 94.81 90 LEU A CA 1
ATOM 752 C C . LEU A 1 90 ? 6.150 6.560 -7.315 1.00 9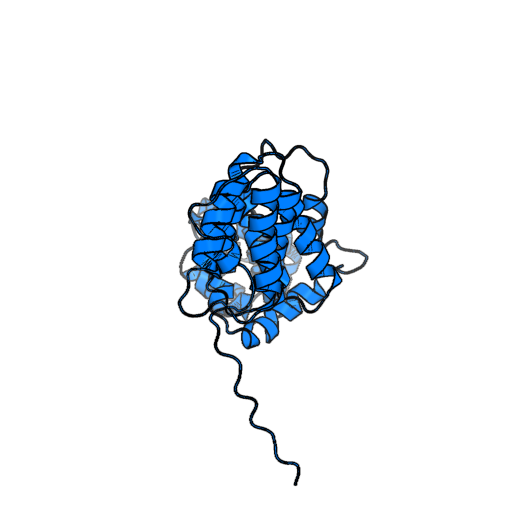4.81 90 LEU A C 1
ATOM 754 O O . LEU A 1 90 ? 5.980 7.764 -7.154 1.00 94.81 90 LEU A O 1
ATOM 758 N N . VAL A 1 91 ? 5.255 5.787 -7.931 1.00 95.19 91 VAL A N 1
ATOM 759 C CA . VAL A 1 91 ? 4.050 6.284 -8.609 1.00 95.19 91 VAL A CA 1
ATOM 760 C C . VAL A 1 91 ? 2.757 5.720 -8.028 1.00 95.19 91 VAL A C 1
ATOM 762 O O . VAL A 1 91 ? 1.670 6.049 -8.507 1.00 95.19 91 VAL A O 1
ATOM 765 N N . THR A 1 92 ? 2.831 4.903 -6.971 1.00 96.81 92 THR A N 1
ATOM 766 C CA . THR A 1 92 ? 1.646 4.288 -6.358 1.00 96.81 92 THR A CA 1
ATOM 767 C C . THR A 1 92 ? 0.638 5.311 -5.847 1.00 96.81 92 THR A C 1
ATOM 769 O O . THR A 1 92 ? -0.557 5.032 -5.874 1.00 96.81 92 THR A O 1
ATOM 772 N N . SER A 1 93 ? 1.087 6.493 -5.418 1.00 95.81 93 SER A N 1
ATOM 773 C CA . SER A 1 93 ? 0.231 7.577 -4.918 1.00 95.81 93 SER A CA 1
ATOM 774 C C . SER A 1 93 ? -0.417 8.428 -6.020 1.00 95.81 93 SER A C 1
ATOM 776 O O . SER A 1 93 ? -1.239 9.287 -5.709 1.00 95.81 93 SER A O 1
ATOM 778 N N . HIS A 1 94 ? -0.086 8.216 -7.301 1.00 95.12 94 HIS A N 1
ATOM 779 C CA . HIS A 1 94 ? -0.621 9.009 -8.410 1.00 95.12 94 HIS A CA 1
ATOM 780 C C . HIS A 1 94 ? -1.960 8.448 -8.926 1.00 95.12 94 HIS A C 1
ATOM 782 O O . HIS A 1 94 ? -1.970 7.399 -9.574 1.00 95.12 94 HIS A O 1
ATOM 788 N N . PRO A 1 95 ? -3.097 9.159 -8.756 1.00 94.44 95 PRO A N 1
ATOM 789 C CA . PRO A 1 95 ? -4.422 8.605 -9.067 1.00 94.44 95 PRO A CA 1
ATOM 790 C C . PRO A 1 95 ? -4.632 8.207 -10.526 1.00 94.44 95 PRO A C 1
ATOM 792 O O . PRO A 1 95 ? -5.324 7.238 -10.828 1.00 94.44 95 PRO A O 1
ATOM 795 N N . LYS A 1 96 ? -4.018 8.953 -11.448 1.00 91.88 96 LYS A N 1
ATOM 796 C CA . LYS A 1 96 ? -4.158 8.729 -12.891 1.00 91.88 96 LYS A CA 1
ATOM 797 C C . LYS A 1 96 ? -3.107 7.775 -13.457 1.00 91.88 96 LYS A C 1
ATOM 799 O O . LYS A 1 96 ? -3.128 7.532 -14.656 1.00 91.88 96 LYS A O 1
ATOM 804 N N . HIS A 1 97 ? -2.207 7.236 -12.635 1.00 93.12 97 HIS A N 1
ATOM 805 C CA . HIS A 1 97 ? -1.157 6.339 -13.104 1.00 93.12 97 HIS A CA 1
ATOM 806 C C . HIS A 1 97 ? -1.656 4.889 -13.196 1.00 93.12 97 HIS A C 1
ATOM 808 O O . HIS A 1 97 ? -2.446 4.437 -12.370 1.00 93.12 97 HIS A O 1
ATOM 814 N N . TYR A 1 98 ? -1.204 4.133 -14.202 1.00 91.00 98 TYR A N 1
ATOM 815 C CA . TYR A 1 98 ? -1.637 2.741 -14.377 1.00 91.00 98 TYR A CA 1
ATOM 816 C C . TYR A 1 98 ? -1.180 1.838 -13.222 1.00 91.00 98 TYR A C 1
ATOM 818 O O . TYR A 1 98 ? -1.960 1.035 -12.712 1.00 91.00 98 TYR A O 1
ATOM 826 N N . PHE A 1 99 ? 0.079 1.988 -12.804 1.00 93.94 99 PHE A N 1
ATOM 827 C CA . PHE A 1 99 ? 0.689 1.244 -11.698 1.00 93.94 99 PHE A CA 1
ATOM 828 C C . PHE A 1 99 ? 0.476 1.934 -10.341 1.00 93.94 99 PHE A C 1
ATOM 830 O O . PHE A 1 99 ? 1.361 1.919 -9.490 1.00 93.94 99 PHE A O 1
ATOM 837 N N . ASN A 1 100 ? -0.674 2.589 -10.150 1.00 96.44 100 ASN A N 1
ATOM 838 C CA . ASN A 1 100 ? -1.030 3.168 -8.857 1.00 96.44 100 ASN A CA 1
ATOM 839 C C . ASN A 1 100 ? -1.255 2.071 -7.786 1.00 96.44 100 ASN A C 1
ATOM 841 O O . ASN A 1 100 ? -1.167 0.868 -8.055 1.00 96.44 100 ASN A O 1
ATOM 845 N N . SER A 1 101 ? -1.585 2.469 -6.558 1.00 98.06 101 SER A N 1
ATOM 846 C CA . SER A 1 101 ? -1.798 1.512 -5.468 1.00 98.06 101 SER A CA 1
ATOM 847 C C . SER A 1 101 ? -2.936 0.515 -5.711 1.00 98.06 101 SER A C 1
ATOM 849 O O . SER A 1 101 ? -2.811 -0.639 -5.311 1.00 98.06 101 SER A O 1
ATOM 851 N N . ASP A 1 102 ? -3.991 0.867 -6.454 1.00 97.94 102 ASP A N 1
ATOM 852 C CA . ASP A 1 102 ? -5.053 -0.095 -6.782 1.00 97.94 102 ASP A CA 1
ATOM 853 C C . ASP A 1 102 ? -4.548 -1.221 -7.698 1.00 97.94 102 ASP A C 1
ATOM 855 O O . ASP A 1 102 ? -5.041 -2.352 -7.640 1.00 97.94 102 ASP A O 1
ATOM 859 N N . PHE A 1 103 ? -3.565 -0.951 -8.566 1.00 96.12 103 PHE A N 1
ATOM 860 C CA . PHE A 1 103 ? -2.857 -2.012 -9.287 1.00 96.12 103 PHE A CA 1
ATOM 861 C C . PHE A 1 103 ? -2.090 -2.912 -8.314 1.00 96.12 103 PHE A C 1
ATOM 863 O O . PHE A 1 103 ? -2.267 -4.132 -8.357 1.00 96.12 103 PHE A O 1
ATOM 870 N N . LEU A 1 104 ? -1.285 -2.322 -7.425 1.00 97.88 104 LEU A N 1
ATOM 871 C CA . LEU A 1 104 ? -0.462 -3.067 -6.472 1.00 97.88 104 LEU A CA 1
ATOM 872 C C . LEU A 1 104 ? -1.321 -3.915 -5.523 1.00 97.88 104 LEU A C 1
ATOM 874 O O . LEU A 1 104 ? -1.069 -5.106 -5.358 1.00 97.88 104 LEU A O 1
ATOM 878 N N . HIS A 1 105 ? -2.383 -3.340 -4.962 1.00 98.38 105 HIS A N 1
ATOM 879 C CA . HIS A 1 105 ? -3.321 -4.032 -4.089 1.00 98.38 105 HIS A CA 1
ATOM 880 C C . HIS A 1 105 ? -3.994 -5.206 -4.806 1.00 98.38 105 HIS A C 1
ATOM 882 O O . HIS A 1 105 ? -3.942 -6.331 -4.313 1.00 98.38 105 HIS A O 1
ATOM 888 N N . ARG A 1 106 ? -4.532 -5.005 -6.018 1.00 97.69 106 ARG A N 1
ATOM 889 C CA . ARG A 1 106 ? -5.107 -6.110 -6.810 1.00 97.69 106 ARG A CA 1
ATOM 890 C C . ARG A 1 106 ? -4.086 -7.174 -7.193 1.00 97.69 106 ARG A C 1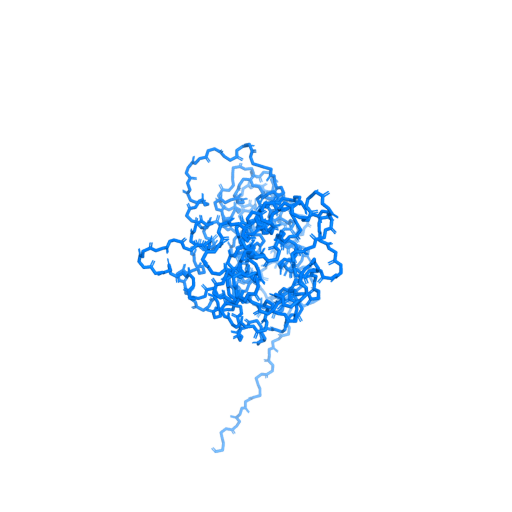
ATOM 892 O O . ARG A 1 106 ? -4.491 -8.297 -7.481 1.00 97.69 106 ARG A O 1
ATOM 899 N N . HIS A 1 107 ? -2.804 -6.833 -7.292 1.00 96.75 107 HIS A N 1
ATOM 900 C CA . HIS A 1 107 ? -1.743 -7.800 -7.545 1.00 96.75 107 HIS A CA 1
ATOM 901 C C . HIS A 1 107 ? -1.460 -8.629 -6.284 1.00 96.75 107 HIS A C 1
ATOM 903 O O . HIS A 1 107 ? -1.582 -9.851 -6.328 1.00 96.75 107 HIS A O 1
ATOM 909 N N . LEU A 1 108 ? -1.197 -7.976 -5.148 1.00 97.88 108 LEU A N 1
ATOM 910 C CA . LEU A 1 108 ? -0.873 -8.621 -3.870 1.00 97.88 108 LEU A CA 1
ATOM 911 C C . LEU A 1 108 ? -2.033 -9.449 -3.286 1.00 97.88 108 LEU A C 1
ATOM 913 O O . LEU A 1 108 ? -1.800 -10.489 -2.667 1.00 97.88 108 LEU A O 1
ATOM 917 N N . MET A 1 109 ? -3.283 -9.054 -3.543 1.00 97.94 109 MET A N 1
ATOM 918 C CA . MET A 1 109 ? -4.476 -9.806 -3.127 1.00 97.94 109 MET A CA 1
ATOM 919 C C . MET A 1 109 ? -4.614 -11.188 -3.779 1.00 97.94 109 MET A C 1
ATOM 921 O O . MET A 1 109 ? -5.336 -12.029 -3.253 1.00 97.94 109 MET A O 1
ATOM 925 N N . ARG A 1 110 ? -3.948 -11.446 -4.913 1.00 96.88 110 ARG A N 1
ATOM 926 C CA . ARG A 1 110 ? -4.038 -12.744 -5.617 1.00 96.88 110 ARG A CA 1
ATOM 927 C C . ARG A 1 110 ? -3.209 -13.838 -4.961 1.00 96.88 110 ARG A C 1
ATOM 929 O O . ARG A 1 110 ? -3.401 -15.010 -5.264 1.00 96.88 110 ARG A O 1
ATOM 936 N N . PHE A 1 111 ? -2.264 -13.450 -4.119 1.00 96.81 111 PHE A N 1
ATOM 937 C CA . PHE A 1 111 ? -1.322 -14.361 -3.500 1.00 96.81 111 PHE A CA 1
ATOM 938 C C . PHE A 1 111 ? -1.877 -14.903 -2.183 1.00 96.81 111 PHE A C 1
ATOM 940 O O . PHE A 1 111 ? -2.558 -14.199 -1.423 1.00 96.81 111 PHE A O 1
ATOM 947 N N . SER A 1 112 ? -1.541 -16.157 -1.878 1.00 97.00 112 SER A N 1
ATOM 948 C CA . SER A 1 112 ? -1.665 -16.639 -0.506 1.00 97.00 112 SER A CA 1
ATOM 949 C C . SER A 1 112 ? -0.721 -15.847 0.410 1.00 97.00 112 SER A C 1
ATOM 951 O O . SER A 1 112 ? 0.208 -15.181 -0.055 1.00 97.00 112 SER A O 1
ATOM 953 N N . MET A 1 113 ? -0.941 -15.918 1.724 1.00 95.00 113 MET A N 1
ATOM 954 C CA . MET A 1 113 ? -0.002 -15.338 2.690 1.00 95.00 113 MET A CA 1
ATOM 955 C C . MET A 1 113 ? 1.421 -15.883 2.472 1.00 95.00 113 MET A C 1
ATOM 957 O O . MET A 1 113 ? 2.367 -15.105 2.412 1.00 95.00 113 MET A O 1
ATOM 961 N N . VAL A 1 114 ? 1.552 -17.197 2.249 1.00 95.62 114 VAL A N 1
ATOM 962 C CA . VAL A 1 114 ? 2.842 -17.871 2.025 1.00 95.62 114 VAL A CA 1
ATOM 963 C C . VAL A 1 114 ? 3.522 -17.374 0.749 1.00 95.62 114 VAL A C 1
ATOM 965 O O . VAL A 1 114 ? 4.721 -17.101 0.757 1.00 95.62 114 VAL A O 1
ATOM 968 N N . ASP A 1 115 ? 2.765 -17.200 -0.337 1.00 96.75 115 ASP A N 1
ATOM 969 C CA . ASP A 1 115 ? 3.337 -16.717 -1.596 1.00 96.75 115 ASP A CA 1
ATOM 970 C C . ASP A 1 115 ? 3.786 -15.256 -1.488 1.00 96.75 115 ASP A C 1
ATOM 972 O O . ASP A 1 115 ? 4.832 -14.898 -2.028 1.00 96.75 115 ASP A O 1
ATOM 976 N N . ARG A 1 116 ? 3.040 -14.403 -0.766 1.00 96.38 116 ARG A N 1
ATOM 977 C CA . ARG A 1 116 ? 3.506 -13.036 -0.477 1.00 96.38 116 ARG A CA 1
ATOM 978 C C . ARG A 1 116 ? 4.764 -13.046 0.377 1.00 96.38 116 ARG A C 1
ATOM 980 O O . ARG A 1 116 ? 5.675 -12.268 0.107 1.00 96.38 116 ARG A O 1
ATOM 987 N N . ASP A 1 117 ? 4.844 -13.925 1.366 1.00 95.00 117 ASP A N 1
ATOM 988 C CA . ASP A 1 117 ? 6.022 -14.013 2.224 1.00 95.00 117 ASP A CA 1
ATOM 989 C C . ASP A 1 117 ? 7.281 -14.432 1.459 1.00 95.00 117 ASP A C 1
ATOM 991 O O . ASP A 1 117 ? 8.370 -13.922 1.736 1.00 95.00 117 ASP A O 1
ATOM 995 N N . ALA A 1 118 ? 7.130 -15.283 0.441 1.00 95.00 118 ALA A N 1
ATOM 996 C CA . ALA A 1 118 ? 8.237 -15.759 -0.380 1.00 95.00 118 ALA A CA 1
ATOM 997 C C . ALA A 1 118 ? 8.955 -14.644 -1.165 1.00 95.00 118 ALA A C 1
ATOM 999 O O . ALA A 1 118 ? 10.161 -14.756 -1.405 1.00 95.00 118 ALA A O 1
ATOM 1000 N N . TRP A 1 119 ? 8.253 -13.573 -1.556 1.00 95.19 119 TRP A N 1
ATOM 1001 C CA . TRP A 1 119 ? 8.844 -12.508 -2.376 1.00 95.19 119 TRP A CA 1
ATOM 1002 C C . TRP A 1 119 ? 8.555 -11.089 -1.874 1.00 95.19 119 TRP A C 1
ATOM 1004 O O . TRP A 1 119 ? 9.496 -10.320 -1.703 1.00 95.19 119 TRP A O 1
ATOM 1014 N N . TRP A 1 120 ? 7.299 -10.730 -1.591 1.00 97.06 120 TRP A N 1
ATOM 1015 C CA . TRP A 1 120 ? 6.914 -9.364 -1.219 1.00 97.06 120 TRP A CA 1
ATOM 1016 C C . TRP A 1 120 ? 7.486 -8.986 0.143 1.00 97.06 120 TRP A C 1
ATOM 1018 O O . TRP A 1 120 ? 8.171 -7.971 0.266 1.00 97.06 120 TRP A O 1
ATOM 1028 N N . THR A 1 121 ? 7.277 -9.835 1.152 1.00 95.31 121 THR A N 1
ATOM 1029 C CA . THR A 1 121 ? 7.781 -9.602 2.513 1.00 95.31 121 THR A CA 1
ATOM 1030 C C . THR A 1 121 ? 9.313 -9.528 2.531 1.00 95.31 121 THR A C 1
ATOM 1032 O O . THR A 1 121 ? 9.879 -8.654 3.192 1.00 95.31 121 THR A O 1
ATOM 1035 N N . LYS A 1 122 ? 9.997 -10.382 1.754 1.00 93.94 122 LYS A N 1
ATOM 1036 C CA . LYS A 1 122 ? 11.460 -10.344 1.585 1.00 93.94 122 LYS A CA 1
ATOM 1037 C C . LYS A 1 122 ? 11.924 -9.061 0.890 1.00 93.94 122 LYS A C 1
ATOM 1039 O O . LYS A 1 122 ? 12.884 -8.441 1.344 1.00 93.94 122 LYS A O 1
ATOM 1044 N N . PHE A 1 123 ? 11.240 -8.655 -0.179 1.00 95.06 123 PHE A N 1
ATOM 1045 C CA . PHE A 1 123 ? 11.532 -7.424 -0.905 1.00 95.06 123 PHE A CA 1
ATOM 1046 C C . PHE A 1 123 ? 11.448 -6.213 0.031 1.00 95.06 123 PHE A C 1
ATOM 1048 O O . PHE A 1 123 ? 12.451 -5.531 0.226 1.00 95.06 123 PHE A O 1
ATOM 1055 N N . ILE A 1 124 ? 10.309 -5.988 0.699 1.00 95.69 124 ILE A N 1
ATOM 1056 C CA . ILE A 1 124 ? 10.135 -4.815 1.573 1.00 95.69 124 ILE A CA 1
ATOM 1057 C C . ILE A 1 124 ? 11.071 -4.837 2.789 1.00 95.69 124 ILE A C 1
ATOM 1059 O O . ILE A 1 124 ? 11.493 -3.777 3.249 1.00 95.69 124 ILE A O 1
ATOM 1063 N N . HIS A 1 125 ? 11.431 -6.023 3.300 1.00 92.50 125 HIS A N 1
ATOM 1064 C CA . HIS A 1 125 ? 12.402 -6.168 4.387 1.00 92.50 125 HIS A CA 1
ATOM 1065 C C . HIS A 1 125 ? 13.770 -5.606 3.987 1.00 92.50 125 HIS A C 1
ATOM 1067 O O . HIS A 1 125 ? 14.365 -4.846 4.746 1.00 92.50 125 HIS A O 1
ATOM 1073 N N . ASN A 1 126 ? 14.236 -5.925 2.778 1.00 90.25 126 ASN A N 1
ATOM 1074 C CA . ASN A 1 126 ? 15.531 -5.467 2.271 1.00 90.25 126 ASN A CA 1
ATOM 1075 C C . ASN A 1 126 ? 15.544 -3.976 1.902 1.00 90.25 126 ASN A C 1
ATOM 1077 O O . ASN A 1 126 ? 16.608 -3.388 1.741 1.00 90.25 126 ASN A O 1
ATOM 1081 N N . GLN A 1 127 ? 14.371 -3.355 1.775 1.00 89.31 127 GLN A N 1
ATOM 1082 C CA . GLN A 1 127 ? 14.229 -1.949 1.407 1.00 89.31 127 GLN A CA 1
ATOM 1083 C C . GLN A 1 127 ? 14.153 -1.011 2.626 1.00 89.31 127 GLN A C 1
ATOM 1085 O O . GLN A 1 127 ? 14.111 0.202 2.438 1.00 89.31 127 GLN A O 1
ATOM 1090 N N . TYR A 1 128 ? 14.130 -1.506 3.873 1.00 89.50 128 TYR A N 1
ATOM 1091 C CA . TYR A 1 128 ? 14.001 -0.646 5.060 1.00 89.50 128 TYR A CA 1
ATOM 1092 C C . TYR A 1 128 ? 14.888 -1.104 6.239 1.00 89.50 128 TYR A C 1
ATOM 1094 O O . TYR A 1 128 ? 14.743 -2.238 6.696 1.00 89.50 128 TYR A O 1
ATOM 1102 N N . PRO A 1 129 ? 15.772 -0.238 6.787 1.00 78.44 129 PRO A N 1
ATOM 1103 C CA . PRO A 1 129 ? 15.909 1.200 6.507 1.00 78.44 129 PRO A CA 1
ATOM 1104 C C . PRO A 1 129 ? 16.616 1.537 5.176 1.00 78.44 129 PRO A C 1
ATOM 1106 O O . PRO A 1 129 ? 16.765 2.719 4.865 1.00 78.44 129 PRO A O 1
ATOM 1109 N N . GLY A 1 130 ? 17.003 0.519 4.398 1.00 73.69 130 GLY A N 1
ATOM 1110 C CA . GLY A 1 130 ? 17.766 0.648 3.154 1.00 73.69 130 GLY A CA 1
ATOM 1111 C C . GLY A 1 130 ? 19.275 0.517 3.379 1.00 73.69 130 GLY A C 1
ATOM 1112 O O . GLY A 1 130 ? 19.722 0.243 4.495 1.00 73.69 130 GLY A O 1
ATOM 1113 N N . TYR A 1 131 ? 20.053 0.703 2.313 1.00 71.31 131 TYR A N 1
ATOM 1114 C CA . TYR A 1 131 ? 21.509 0.850 2.398 1.00 71.31 131 TYR A CA 1
ATOM 1115 C C . TYR A 1 131 ? 21.867 2.258 2.901 1.00 71.31 131 TYR A C 1
ATOM 1117 O O . TYR A 1 131 ? 21.060 3.179 2.791 1.00 71.31 131 TYR A O 1
ATOM 1125 N N . SER A 1 132 ? 23.063 2.440 3.468 1.00 66.62 132 SER A N 1
ATOM 1126 C CA . SER A 1 132 ? 23.483 3.730 4.044 1.00 66.62 132 SER A CA 1
ATOM 1127 C C . SER A 1 132 ? 23.471 4.882 3.038 1.00 66.62 132 SER A C 1
ATOM 1129 O O . SER A 1 132 ? 23.207 6.018 3.425 1.00 66.62 132 SER A O 1
ATOM 1131 N N . ASP A 1 133 ? 23.714 4.573 1.764 1.00 72.75 133 ASP A N 1
ATOM 1132 C CA . ASP A 1 133 ? 24.012 5.572 0.737 1.00 72.75 133 ASP A CA 1
ATOM 1133 C C . ASP A 1 133 ? 22.802 5.874 -0.169 1.00 72.75 133 ASP A C 1
ATOM 1135 O O . ASP A 1 133 ? 22.847 6.807 -0.966 1.00 72.75 133 ASP A O 1
ATOM 1139 N N . GLU A 1 134 ? 21.695 5.128 -0.029 1.00 77.12 134 GLU A N 1
ATOM 1140 C CA . GLU A 1 134 ? 20.493 5.289 -0.854 1.00 77.12 134 GLU A CA 1
ATOM 1141 C C . GLU A 1 134 ? 19.199 5.172 -0.035 1.00 77.12 134 GLU A C 1
ATOM 1143 O O . GLU A 1 134 ? 18.935 4.178 0.646 1.00 77.12 134 GLU A O 1
ATOM 1148 N N . ILE A 1 135 ? 18.337 6.188 -0.146 1.00 84.38 135 ILE A N 1
ATOM 1149 C CA . ILE A 1 135 ? 17.017 6.192 0.493 1.00 84.38 135 ILE A CA 1
ATOM 1150 C C . ILE A 1 135 ? 16.016 5.473 -0.421 1.00 84.38 135 ILE A C 1
ATOM 1152 O O . ILE A 1 135 ? 15.653 5.984 -1.483 1.00 84.38 135 ILE A O 1
ATOM 1156 N N . SER A 1 136 ? 15.526 4.311 0.015 1.00 91.25 136 SER A N 1
ATOM 1157 C CA . SER A 1 136 ? 14.533 3.527 -0.730 1.00 91.25 136 SER A CA 1
ATOM 1158 C C . SER A 1 136 ? 13.196 4.259 -0.902 1.00 91.25 136 SER A C 1
ATOM 1160 O O . SER A 1 136 ? 12.819 5.106 -0.087 1.00 91.25 136 SER A O 1
ATOM 1162 N N . SER A 1 137 ? 12.410 3.870 -1.914 1.00 91.50 137 SER A N 1
ATOM 1163 C CA . SER A 1 137 ? 11.045 4.381 -2.130 1.00 91.50 137 SER A CA 1
ATOM 1164 C C . SER A 1 137 ? 10.149 4.193 -0.896 1.00 91.50 137 SER A C 1
ATOM 1166 O O . SER A 1 137 ? 9.342 5.065 -0.578 1.00 91.50 137 SER A O 1
ATOM 1168 N N . ILE A 1 138 ? 10.325 3.086 -0.162 1.00 94.88 138 ILE A N 1
ATOM 1169 C CA . ILE A 1 138 ? 9.590 2.796 1.080 1.00 94.88 138 ILE A CA 1
ATOM 1170 C C . ILE A 1 138 ? 9.949 3.809 2.166 1.00 94.88 138 ILE A C 1
ATOM 1172 O O . ILE A 1 138 ? 9.059 4.400 2.778 1.00 94.88 138 ILE A O 1
ATOM 1176 N N . ARG A 1 139 ? 11.249 4.032 2.393 1.00 93.44 139 ARG A N 1
ATOM 1177 C CA . ARG A 1 139 ? 11.709 4.996 3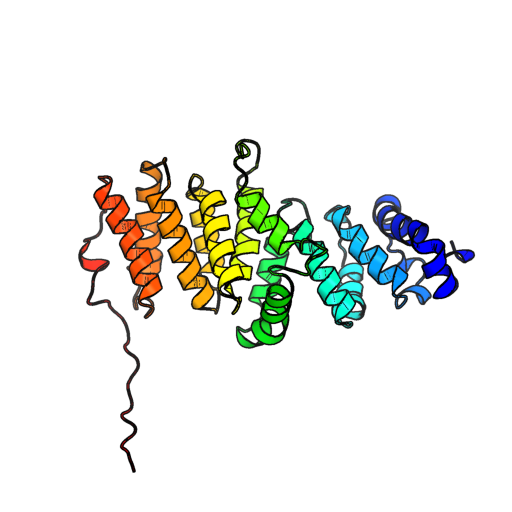.393 1.00 93.44 139 ARG A CA 1
ATOM 1178 C C . ARG A 1 139 ? 11.287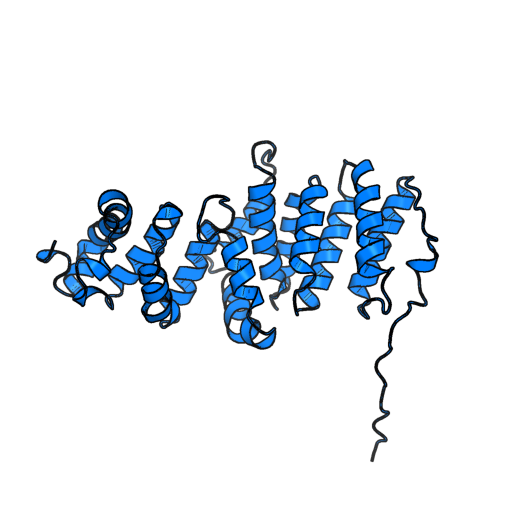 6.416 3.028 1.00 93.44 139 ARG A C 1
ATOM 1180 O O . ARG A 1 139 ? 10.769 7.108 3.891 1.00 93.44 139 ARG A O 1
ATOM 1187 N N . ARG A 1 140 ? 11.396 6.812 1.756 1.00 92.38 140 ARG A N 1
ATOM 1188 C CA . ARG A 1 140 ? 10.918 8.120 1.270 1.00 92.38 140 ARG A CA 1
ATOM 1189 C C . ARG A 1 140 ? 9.434 8.334 1.559 1.00 92.38 140 ARG A C 1
ATOM 1191 O O . ARG A 1 140 ? 9.071 9.403 2.030 1.00 92.38 140 ARG A O 1
ATOM 1198 N N . MET A 1 141 ? 8.592 7.331 1.302 1.00 94.62 141 MET A N 1
ATOM 1199 C CA . MET A 1 141 ? 7.158 7.396 1.602 1.00 94.62 141 MET A CA 1
ATOM 1200 C C . MET A 1 141 ? 6.891 7.597 3.100 1.00 94.62 141 MET A C 1
ATOM 1202 O O . MET A 1 141 ? 6.073 8.436 3.469 1.00 94.62 141 MET A O 1
ATOM 1206 N N . ILE A 1 142 ? 7.578 6.837 3.957 1.00 95.56 142 ILE A N 1
ATOM 1207 C CA . ILE A 1 142 ? 7.425 6.923 5.417 1.00 95.56 142 ILE A CA 1
ATOM 1208 C C . ILE A 1 142 ? 7.924 8.271 5.946 1.00 95.56 142 ILE A C 1
ATOM 1210 O O . ILE A 1 142 ? 7.197 8.935 6.679 1.00 95.56 142 ILE A O 1
ATOM 1214 N N . ASP A 1 143 ? 9.127 8.685 5.551 1.00 93.50 143 ASP A N 1
ATOM 1215 C CA . ASP A 1 143 ? 9.745 9.928 6.015 1.00 93.50 143 ASP A CA 1
ATOM 1216 C C . ASP A 1 143 ? 8.916 11.142 5.559 1.00 93.50 143 ASP A C 1
ATOM 1218 O O . ASP A 1 143 ? 8.678 12.060 6.342 1.00 93.50 143 ASP A O 1
ATOM 1222 N N . TRP A 1 144 ? 8.383 11.115 4.330 1.00 93.62 144 TRP A N 1
ATOM 1223 C CA . TRP A 1 144 ? 7.472 12.149 3.828 1.00 93.62 144 TRP A CA 1
ATOM 1224 C C . TRP A 1 144 ? 6.178 12.243 4.650 1.00 93.62 144 TRP A C 1
ATOM 1226 O O . TRP A 1 144 ? 5.696 13.333 4.937 1.00 93.62 144 TRP A O 1
ATOM 1236 N N . ALA A 1 145 ? 5.629 11.113 5.102 1.00 94.31 145 ALA A N 1
ATOM 1237 C CA . ALA A 1 145 ? 4.432 11.102 5.943 1.00 94.31 145 ALA A CA 1
ATOM 1238 C C . ALA A 1 145 ? 4.646 11.708 7.340 1.00 94.31 145 ALA A C 1
ATOM 1240 O O . ALA A 1 145 ? 3.668 11.960 8.052 1.00 94.31 145 ALA A O 1
ATOM 1241 N N . TRP A 1 146 ? 5.894 11.954 7.739 1.00 92.25 146 TRP A N 1
ATOM 1242 C CA . TRP A 1 146 ? 6.250 12.605 8.998 1.00 92.25 146 TRP A CA 1
ATOM 1243 C C . TRP A 1 146 ? 6.644 14.072 8.848 1.00 92.25 146 TRP A C 1
ATOM 1245 O O . TRP A 1 146 ? 6.924 14.704 9.862 1.00 92.25 146 TRP A O 1
ATOM 1255 N N . THR A 1 147 ? 6.660 14.636 7.636 1.00 89.56 147 THR A N 1
ATOM 1256 C CA . THR A 1 147 ? 6.935 16.070 7.488 1.00 89.56 147 THR A CA 1
ATOM 1257 C C . THR A 1 147 ? 5.747 16.899 7.967 1.00 89.56 147 THR A C 1
ATOM 1259 O O . THR A 1 147 ? 4.591 16.544 7.722 1.00 89.56 147 THR A O 1
ATOM 1262 N N . ASP A 1 148 ? 6.024 18.035 8.605 1.00 77.38 148 ASP A N 1
ATOM 1263 C CA . ASP A 1 148 ? 5.006 18.988 9.077 1.00 77.38 148 ASP A CA 1
ATOM 1264 C C . ASP A 1 148 ? 4.405 19.844 7.942 1.00 77.38 148 ASP A C 1
ATOM 1266 O O . ASP A 1 148 ? 3.724 20.844 8.182 1.00 77.38 148 ASP A O 1
ATOM 1270 N N . ASP A 1 149 ? 4.659 19.476 6.683 1.00 77.31 149 ASP A N 1
ATOM 1271 C CA . ASP A 1 149 ? 4.162 20.208 5.525 1.00 77.31 149 ASP A CA 1
ATOM 1272 C C . ASP A 1 149 ? 2.633 20.208 5.504 1.00 77.31 149 ASP A C 1
ATOM 1274 O O . ASP A 1 149 ? 1.980 19.189 5.747 1.00 77.31 149 ASP A O 1
ATOM 1278 N N . LYS A 1 150 ? 2.036 21.348 5.142 1.00 72.62 150 LYS A N 1
ATOM 1279 C CA . LYS A 1 150 ? 0.584 21.438 4.977 1.00 72.62 150 LYS A CA 1
ATOM 1280 C C . LYS A 1 150 ? 0.122 20.526 3.840 1.00 72.62 150 LYS A C 1
ATOM 1282 O O . LYS A 1 150 ? 0.451 20.741 2.675 1.00 72.62 150 LYS A O 1
ATOM 1287 N N . ARG A 1 151 ? -0.721 19.545 4.172 1.00 80.75 151 ARG A N 1
ATOM 1288 C CA . ARG A 1 151 ? -1.267 18.545 3.229 1.00 80.75 151 ARG A CA 1
ATOM 1289 C C . ARG A 1 151 ? -2.632 18.933 2.658 1.00 80.75 151 ARG A C 1
ATOM 1291 O O . ARG A 1 151 ? -3.262 18.120 1.989 1.00 80.75 151 ARG A O 1
ATOM 1298 N N . GLU A 1 152 ? -3.096 20.154 2.917 1.00 76.75 152 GLU A N 1
ATOM 1299 C CA . GLU A 1 152 ? -4.408 20.665 2.482 1.00 76.75 152 GLU A CA 1
ATOM 1300 C C . GLU A 1 152 ? -4.581 20.595 0.955 1.00 76.75 152 GLU A C 1
ATOM 1302 O O . GLU A 1 152 ? -5.664 20.293 0.466 1.00 76.75 152 GLU A O 1
ATOM 1307 N N . ASN A 1 153 ? -3.491 20.774 0.200 1.00 83.25 153 ASN A N 1
ATOM 1308 C CA . ASN A 1 153 ? -3.499 20.732 -1.267 1.00 83.25 153 ASN A CA 1
ATOM 1309 C C . ASN A 1 153 ? -3.407 19.312 -1.855 1.00 83.25 153 ASN A C 1
ATOM 1311 O O . ASN A 1 153 ? -3.413 19.148 -3.075 1.00 83.25 153 ASN A O 1
ATOM 1315 N N . ILE A 1 154 ? -3.288 18.282 -1.014 1.00 91.19 154 ILE A N 1
ATOM 1316 C CA . ILE A 1 154 ? -3.179 16.888 -1.451 1.00 91.19 154 ILE A CA 1
ATOM 1317 C C . ILE A 1 154 ? -4.563 16.255 -1.388 1.00 91.19 154 ILE A C 1
ATOM 1319 O O . ILE A 1 154 ? -5.233 16.292 -0.352 1.00 91.19 154 ILE A O 1
ATOM 1323 N N . SER A 1 155 ? -4.987 15.671 -2.509 1.00 95.62 155 SER A N 1
ATOM 1324 C CA . SER A 1 155 ? -6.304 15.052 -2.613 1.00 95.62 155 SER A CA 1
ATOM 1325 C C . SER A 1 155 ? -6.430 13.827 -1.708 1.00 95.62 155 SER A C 1
ATOM 1327 O O . SER A 1 155 ? -5.477 13.063 -1.534 1.00 95.62 155 SER A O 1
ATOM 1329 N N . ASP A 1 156 ? -7.643 13.602 -1.198 1.00 96.56 156 ASP A N 1
ATOM 1330 C CA . ASP A 1 156 ? -8.000 12.396 -0.440 1.00 96.56 156 ASP A CA 1
ATOM 1331 C C . ASP A 1 156 ? -7.612 11.119 -1.187 1.00 96.56 156 ASP A C 1
ATOM 1333 O O . ASP A 1 156 ? -7.094 10.185 -0.587 1.00 96.56 156 ASP A O 1
ATOM 1337 N N . GLU A 1 157 ? -7.784 11.104 -2.509 1.00 97.88 157 GLU A N 1
ATOM 1338 C CA . GLU A 1 157 ? -7.453 9.950 -3.341 1.00 97.88 157 GLU A CA 1
ATOM 1339 C C . GLU A 1 157 ? -5.946 9.652 -3.383 1.00 97.88 157 GLU A C 1
ATOM 1341 O O . GLU A 1 157 ? -5.539 8.495 -3.299 1.00 97.88 157 GLU A O 1
ATOM 1346 N N . ALA A 1 158 ? -5.090 10.676 -3.463 1.00 97.50 158 ALA A N 1
ATOM 1347 C CA . ALA A 1 158 ? -3.643 10.466 -3.418 1.00 97.50 158 ALA A CA 1
ATOM 1348 C C . ALA A 1 158 ? -3.201 9.935 -2.042 1.00 97.50 158 ALA A C 1
ATOM 1350 O O . ALA A 1 158 ? -2.373 9.022 -1.962 1.00 97.50 158 ALA A O 1
ATOM 1351 N N . ILE A 1 159 ? -3.800 10.455 -0.962 1.00 97.69 159 ILE A N 1
ATOM 1352 C CA . ILE A 1 159 ? -3.571 9.962 0.402 1.00 97.69 159 ILE A CA 1
ATOM 1353 C C . ILE A 1 159 ? -4.067 8.521 0.557 1.00 97.69 159 ILE A C 1
ATOM 1355 O O . ILE A 1 159 ? -3.329 7.692 1.094 1.00 97.69 159 ILE A O 1
ATOM 1359 N N . ARG A 1 160 ? -5.260 8.194 0.040 1.00 98.50 160 ARG A N 1
ATOM 1360 C CA . ARG A 1 160 ? -5.823 6.836 0.037 1.00 98.50 160 ARG A CA 1
ATOM 1361 C C . ARG A 1 160 ? -4.857 5.857 -0.616 1.00 98.50 160 ARG A C 1
ATOM 1363 O O . ARG A 1 160 ? -4.478 4.870 0.007 1.00 98.50 160 ARG A O 1
ATOM 1370 N N . LEU A 1 161 ? -4.411 6.150 -1.837 1.00 98.62 161 LEU A N 1
ATOM 1371 C CA . LEU A 1 161 ? -3.495 5.297 -2.597 1.00 98.62 161 LEU A CA 1
ATOM 1372 C C . LEU A 1 161 ? -2.141 5.125 -1.894 1.00 98.62 161 LEU A C 1
ATOM 1374 O O . LEU A 1 161 ? -1.582 4.027 -1.827 1.00 98.62 161 LEU A O 1
ATOM 1378 N N . MET A 1 162 ? -1.593 6.195 -1.326 1.00 98.12 162 MET A N 1
ATOM 1379 C CA . MET A 1 162 ? -0.336 6.090 -0.595 1.00 98.12 162 MET A CA 1
ATOM 1380 C C . MET A 1 162 ? -0.487 5.244 0.678 1.00 98.12 162 MET A C 1
ATOM 1382 O O . MET A 1 162 ? 0.328 4.353 0.918 1.00 98.12 162 MET A O 1
ATOM 1386 N N . CYS A 1 163 ? -1.561 5.440 1.445 1.00 98.56 163 CYS A N 1
ATOM 1387 C CA . CYS A 1 163 ? -1.840 4.637 2.635 1.00 98.56 163 CYS A CA 1
ATOM 1388 C C . CYS A 1 163 ? -2.126 3.170 2.286 1.00 98.56 163 CYS A C 1
ATOM 1390 O O . CYS A 1 163 ? -1.606 2.282 2.953 1.00 98.56 163 CYS A O 1
ATOM 1392 N N . GLN A 1 164 ? -2.876 2.891 1.213 1.00 98.81 164 GLN A N 1
ATOM 1393 C CA . GLN A 1 164 ? -3.106 1.533 0.698 1.00 98.81 164 GLN A CA 1
ATOM 1394 C C . GLN A 1 164 ? -1.783 0.828 0.372 1.00 98.81 164 GLN A C 1
ATOM 1396 O O . GLN A 1 164 ? -1.615 -0.351 0.679 1.00 98.81 164 GLN A O 1
ATOM 1401 N N . THR A 1 165 ? -0.813 1.556 -0.181 1.00 98.62 165 THR A N 1
ATOM 1402 C CA . THR A 1 165 ? 0.543 1.038 -0.416 1.00 98.62 165 THR A CA 1
ATOM 1403 C C . THR A 1 165 ? 1.244 0.725 0.903 1.00 98.62 165 THR A C 1
ATOM 1405 O O . THR A 1 165 ? 1.765 -0.375 1.077 1.00 98.62 165 THR A O 1
ATOM 1408 N N . MET A 1 166 ? 1.211 1.655 1.862 1.00 98.56 166 MET A N 1
ATOM 1409 C CA . MET A 1 166 ? 1.846 1.471 3.169 1.00 98.56 166 MET A CA 1
ATOM 1410 C C . MET A 1 166 ? 1.222 0.342 3.996 1.00 98.56 166 MET A C 1
ATOM 1412 O O . MET A 1 166 ? 1.939 -0.329 4.738 1.00 98.56 166 MET A O 1
ATOM 1416 N N . PHE A 1 167 ? -0.077 0.073 3.849 1.00 98.50 167 PHE A N 1
ATOM 1417 C CA . PHE A 1 167 ? -0.726 -1.073 4.490 1.00 98.50 167 PHE A CA 1
ATOM 1418 C C . PHE A 1 167 ? -0.105 -2.406 4.055 1.00 98.50 167 PHE A C 1
ATOM 1420 O O . PHE A 1 167 ? 0.016 -3.320 4.871 1.00 98.50 167 PHE A O 1
ATOM 1427 N N . TRP A 1 168 ? 0.388 -2.510 2.817 1.00 98.31 168 TRP A N 1
ATOM 1428 C CA . TRP A 1 168 ? 1.129 -3.690 2.369 1.00 98.31 168 TRP A CA 1
ATOM 1429 C C . TRP A 1 168 ? 2.529 -3.808 2.974 1.00 98.31 168 TRP A C 1
ATOM 1431 O O . TRP A 1 168 ? 3.089 -4.901 2.972 1.00 98.31 168 TRP A O 1
ATOM 1441 N N . PHE A 1 169 ? 3.088 -2.746 3.563 1.00 97.56 169 PHE A N 1
ATOM 1442 C CA . PHE A 1 169 ? 4.336 -2.849 4.329 1.00 97.56 169 PHE A CA 1
ATOM 1443 C C . PHE A 1 169 ? 4.131 -3.541 5.684 1.00 97.56 169 PHE A C 1
ATOM 1445 O O . PHE A 1 169 ? 5.092 -3.996 6.307 1.00 97.56 169 PHE A O 1
ATOM 1452 N N . LEU A 1 170 ? 2.881 -3.660 6.144 1.00 96.69 170 LEU A N 1
ATOM 1453 C CA . LEU A 1 170 ? 2.550 -4.245 7.443 1.00 96.69 170 LEU A CA 1
ATOM 1454 C C . LEU A 1 170 ? 2.653 -5.775 7.467 1.00 96.69 170 LEU A C 1
ATOM 1456 O O . LEU A 1 170 ? 2.673 -6.346 8.556 1.00 96.69 170 LEU A O 1
ATOM 1460 N N . THR A 1 171 ? 2.808 -6.419 6.303 1.00 95.75 171 THR A N 1
ATOM 1461 C CA . THR A 1 171 ? 3.181 -7.842 6.205 1.00 95.75 171 THR A CA 1
ATOM 1462 C C . THR A 1 171 ? 4.625 -8.086 6.665 1.00 95.75 171 THR A C 1
ATOM 1464 O O . THR A 1 171 ? 5.027 -9.222 6.893 1.00 95.75 171 THR A O 1
ATOM 1467 N N . SER A 1 172 ? 5.438 -7.029 6.815 1.00 93.81 172 SER A N 1
ATOM 1468 C CA . SER A 1 172 ? 6.856 -7.161 7.137 1.00 93.81 172 SER A CA 1
ATOM 1469 C C . SER A 1 172 ? 7.116 -7.797 8.502 1.00 93.81 172 SER A C 1
ATOM 1471 O O . SER A 1 172 ? 6.592 -7.374 9.540 1.00 93.81 172 SER A O 1
ATOM 1473 N N . THR A 1 173 ? 8.063 -8.733 8.532 1.00 90.00 173 THR A N 1
ATOM 1474 C CA . THR A 1 173 ? 8.666 -9.253 9.767 1.00 90.00 173 THR A CA 1
ATOM 1475 C C . THR A 1 173 ? 9.601 -8.239 10.437 1.00 90.00 173 THR A C 1
ATOM 1477 O O . THR A 1 173 ? 9.863 -8.359 11.633 1.00 90.00 173 THR A O 1
ATOM 1480 N N . ASN A 1 174 ? 10.047 -7.195 9.724 1.00 93.31 174 ASN A N 1
ATOM 1481 C CA . ASN A 1 174 ? 10.826 -6.099 10.297 1.00 93.31 174 ASN A CA 1
ATOM 1482 C C . ASN A 1 174 ? 9.916 -5.208 11.162 1.00 93.31 174 ASN A C 1
ATOM 1484 O O . ASN A 1 174 ? 9.080 -4.456 10.656 1.00 93.31 174 ASN A O 1
ATOM 1488 N N . ARG A 1 175 ? 10.094 -5.288 12.486 1.00 92.94 175 ARG A N 1
ATOM 1489 C CA . ARG A 1 175 ? 9.312 -4.510 13.457 1.00 92.94 175 ARG A CA 1
ATOM 1490 C C . ARG A 1 175 ? 9.438 -3.003 13.232 1.00 92.94 175 ARG A C 1
ATOM 1492 O O . ARG A 1 175 ? 8.431 -2.310 13.327 1.00 92.94 175 ARG A O 1
ATOM 1499 N N . THR A 1 176 ? 10.632 -2.508 12.910 1.00 95.12 176 THR A N 1
ATOM 1500 C CA . THR A 1 176 ? 10.867 -1.077 12.682 1.00 95.12 176 THR A CA 1
ATOM 1501 C C . THR A 1 176 ? 10.084 -0.594 11.468 1.00 95.12 176 THR A C 1
ATOM 1503 O O . THR A 1 176 ? 9.370 0.394 11.582 1.00 95.12 176 THR A O 1
ATOM 1506 N N . LEU A 1 177 ? 10.124 -1.322 10.342 1.00 95.75 177 LEU A N 1
ATOM 1507 C CA . LEU A 1 177 ? 9.310 -0.982 9.167 1.00 95.75 177 LEU A CA 1
ATOM 1508 C C . LEU A 1 177 ? 7.821 -0.945 9.524 1.00 95.75 177 LEU A C 1
ATOM 1510 O O . LEU A 1 177 ? 7.125 0.012 9.196 1.00 95.75 177 LEU A O 1
ATOM 1514 N N . ARG A 1 178 ? 7.336 -1.963 10.239 1.00 95.00 178 ARG A N 1
ATOM 1515 C CA . ARG A 1 178 ? 5.920 -2.076 10.600 1.00 95.00 178 ARG A CA 1
ATOM 1516 C C . ARG A 1 178 ? 5.453 -0.939 11.507 1.00 95.00 178 ARG A C 1
ATOM 1518 O O . ARG A 1 178 ? 4.395 -0.359 11.266 1.00 95.00 178 ARG A O 1
ATOM 1525 N N . ASP A 1 179 ? 6.223 -0.618 12.543 1.00 95.88 179 ASP A N 1
ATOM 1526 C CA . ASP A 1 179 ? 5.891 0.449 13.489 1.00 95.88 179 ASP A CA 1
ATOM 1527 C C . ASP A 1 179 ? 6.004 1.830 12.821 1.00 95.88 179 ASP A C 1
ATOM 1529 O O . ASP A 1 179 ? 5.131 2.677 13.023 1.00 95.88 179 ASP A O 1
ATOM 1533 N N . SER A 1 180 ? 7.010 2.037 11.965 1.00 97.06 180 SER A N 1
ATOM 1534 C CA . SER A 1 180 ? 7.164 3.269 11.190 1.00 97.06 180 SER A CA 1
ATOM 1535 C C . SER A 1 180 ? 6.026 3.470 10.189 1.00 97.06 180 SER A C 1
ATOM 1537 O O . SER A 1 180 ? 5.415 4.535 10.173 1.00 97.06 180 SER A O 1
ATOM 1539 N N . ALA A 1 181 ? 5.670 2.435 9.422 1.00 97.81 181 ALA A N 1
ATOM 1540 C CA . ALA A 1 181 ? 4.540 2.472 8.496 1.00 97.81 181 ALA A CA 1
ATOM 1541 C C . ALA A 1 181 ? 3.213 2.713 9.233 1.00 97.81 181 ALA A C 1
ATOM 1543 O O . ALA A 1 181 ? 2.423 3.544 8.804 1.00 97.81 181 ALA A O 1
ATOM 1544 N N . THR A 1 182 ? 2.992 2.065 10.385 1.00 98.06 182 THR A N 1
ATOM 1545 C CA . THR A 1 182 ? 1.797 2.301 11.218 1.00 98.06 182 THR A CA 1
ATOM 1546 C C . THR A 1 182 ? 1.673 3.784 11.589 1.00 98.06 182 THR A C 1
ATOM 1548 O O . THR A 1 182 ? 0.619 4.384 11.395 1.00 98.06 182 THR A O 1
ATOM 1551 N N . LYS A 1 183 ? 2.753 4.397 12.094 1.00 97.75 183 LYS A N 1
ATOM 1552 C CA . LYS A 1 183 ? 2.759 5.817 12.483 1.00 97.75 183 LYS A CA 1
ATOM 1553 C C . LYS A 1 183 ? 2.592 6.746 11.283 1.00 97.75 183 LYS A C 1
ATOM 1555 O O . LYS A 1 183 ? 1.825 7.694 11.372 1.00 97.75 183 LYS A O 1
ATOM 1560 N N . ALA A 1 184 ? 3.277 6.461 10.176 1.00 97.88 184 ALA A N 1
ATOM 1561 C CA . ALA A 1 184 ? 3.145 7.210 8.928 1.00 97.88 184 ALA A CA 1
ATOM 1562 C C . ALA A 1 184 ? 1.688 7.240 8.442 1.00 97.88 184 ALA A C 1
ATOM 1564 O O . ALA A 1 184 ? 1.156 8.312 8.169 1.00 97.88 184 ALA A O 1
ATOM 1565 N N . ILE A 1 185 ? 1.011 6.087 8.420 1.00 98.56 185 ILE A N 1
ATOM 1566 C CA . ILE A 1 185 ? -0.401 6.009 8.028 1.00 98.56 185 ILE A CA 1
ATOM 1567 C C . ILE A 1 185 ? -1.281 6.827 8.989 1.00 98.56 185 ILE A C 1
ATOM 1569 O O . ILE A 1 185 ? -2.144 7.569 8.526 1.00 98.56 185 ILE A O 1
ATOM 1573 N N . ILE A 1 186 ? -1.050 6.755 10.307 1.00 98.19 186 ILE A N 1
ATOM 1574 C CA . ILE A 1 186 ? -1.796 7.565 11.289 1.00 98.19 186 ILE A CA 1
ATOM 1575 C C . ILE A 1 186 ? -1.628 9.062 11.003 1.00 98.19 186 ILE A C 1
ATOM 1577 O O . ILE A 1 186 ? -2.625 9.767 10.900 1.00 98.19 186 ILE A O 1
ATOM 1581 N N . CYS A 1 187 ? -0.398 9.540 10.790 1.00 96.75 187 CYS A N 1
ATOM 1582 C CA . CYS A 1 187 ? -0.137 10.947 10.467 1.00 96.75 187 CYS A CA 1
ATOM 1583 C C . CYS A 1 187 ? -0.862 11.410 9.192 1.00 96.75 187 CYS A C 1
ATOM 1585 O O . CYS A 1 187 ? -1.173 12.589 9.043 1.00 96.75 187 CYS A O 1
ATOM 1587 N N . LEU A 1 188 ? -1.101 10.510 8.237 1.00 96.88 188 LEU A N 1
ATOM 1588 C CA . LEU A 1 188 ? -1.786 10.831 6.983 1.00 96.88 188 LEU A CA 1
ATOM 1589 C C . LEU A 1 188 ? -3.312 10.801 7.105 1.00 96.88 188 LEU A C 1
ATOM 1591 O O . LEU A 1 188 ? -3.991 11.516 6.367 1.00 96.88 188 LEU A O 1
ATOM 1595 N N . LEU A 1 189 ? -3.841 9.972 8.008 1.00 97.25 189 LEU A N 1
ATOM 1596 C CA . LEU A 1 189 ? -5.269 9.675 8.117 1.00 97.25 189 LEU A CA 1
ATOM 1597 C C . LEU A 1 189 ? -5.949 10.278 9.352 1.00 97.25 189 LEU A C 1
ATOM 1599 O O . LEU A 1 189 ? -7.174 10.227 9.420 1.00 97.25 189 LEU A O 1
ATOM 1603 N N . GLU A 1 190 ? -5.210 10.840 10.316 1.00 95.44 190 GLU A N 1
ATOM 1604 C CA . GLU A 1 190 ? -5.784 11.345 11.576 1.00 95.44 190 GLU A CA 1
ATOM 1605 C C . GLU A 1 190 ? -6.880 12.401 11.369 1.00 95.44 190 GLU A C 1
ATOM 1607 O O . GLU A 1 190 ? -7.891 12.365 12.059 1.00 95.44 190 GLU A O 1
ATOM 1612 N N . GLU A 1 191 ? -6.770 13.255 10.351 1.00 95.06 191 GLU A N 1
ATOM 1613 C CA . GLU A 1 191 ? -7.816 14.229 9.991 1.00 95.06 191 GLU A CA 1
ATOM 1614 C C . GLU A 1 191 ? -8.676 13.798 8.785 1.00 95.06 191 GLU A C 1
ATOM 1616 O O . GLU A 1 191 ? -9.459 14.587 8.261 1.00 95.06 191 GLU A O 1
ATOM 1621 N N . ARG A 1 192 ? -8.547 12.547 8.320 1.00 95.94 192 ARG A N 1
ATOM 1622 C CA . ARG A 1 192 ? -9.224 12.014 7.117 1.00 95.94 192 ARG A CA 1
ATOM 1623 C C . ARG A 1 192 ? -9.922 10.684 7.401 1.00 95.94 192 ARG A C 1
ATOM 1625 O O . ARG A 1 192 ? -9.655 9.661 6.767 1.00 95.94 192 ARG A O 1
ATOM 1632 N N . ILE A 1 193 ? -10.832 10.690 8.376 1.00 97.38 193 ILE A N 1
ATOM 1633 C CA . ILE A 1 193 ? -11.556 9.486 8.820 1.00 97.38 193 ILE A CA 1
ATOM 1634 C C . ILE A 1 193 ? -12.399 8.858 7.696 1.00 97.38 193 ILE A C 1
ATOM 1636 O O . ILE A 1 193 ? -12.479 7.635 7.603 1.00 97.38 193 ILE A O 1
ATOM 1640 N N . ASN A 1 194 ? -12.933 9.661 6.773 1.00 96.81 194 ASN A N 1
ATOM 1641 C CA . ASN A 1 194 ? -13.600 9.178 5.559 1.00 96.81 194 ASN A CA 1
ATOM 1642 C C . ASN A 1 194 ? -12.671 8.305 4.689 1.00 96.81 194 ASN A C 1
ATOM 1644 O O . ASN A 1 194 ? -13.080 7.251 4.204 1.00 96.81 194 ASN A O 1
ATOM 1648 N N . VAL A 1 195 ? -11.407 8.712 4.517 1.00 98.19 195 VAL A N 1
ATOM 1649 C CA . VAL A 1 195 ? -10.401 7.948 3.758 1.00 98.19 195 VAL A CA 1
ATOM 1650 C C . VAL A 1 195 ? -9.996 6.685 4.517 1.00 98.19 195 VAL A C 1
ATOM 1652 O O . VAL A 1 195 ? -9.857 5.619 3.918 1.00 98.19 195 VAL A O 1
ATOM 1655 N N . LEU A 1 196 ? -9.851 6.778 5.842 1.00 98.50 196 LEU A N 1
ATOM 1656 C CA . LEU A 1 196 ? -9.605 5.617 6.697 1.00 98.50 196 LEU A CA 1
ATOM 1657 C C . LEU A 1 196 ? -10.703 4.556 6.537 1.00 98.50 196 LEU A C 1
ATOM 1659 O O . LEU A 1 196 ? -10.375 3.384 6.382 1.00 98.50 196 LEU A O 1
ATOM 1663 N N . MET A 1 197 ? -11.981 4.943 6.532 1.00 98.06 197 MET A N 1
ATOM 1664 C CA . MET A 1 197 ? -13.092 4.000 6.353 1.00 98.06 197 MET A CA 1
ATOM 1665 C C . MET A 1 197 ? -13.029 3.270 5.004 1.00 98.06 197 MET A C 1
ATOM 1667 O O . MET A 1 197 ? -13.154 2.048 4.976 1.00 98.06 197 MET A O 1
ATOM 1671 N N . GLN A 1 198 ? -12.723 3.979 3.910 1.00 98.25 198 GLN A N 1
ATOM 1672 C CA . GLN A 1 198 ? -12.517 3.357 2.591 1.00 98.25 198 GLN A CA 1
ATOM 1673 C C . GLN A 1 198 ? -11.365 2.340 2.601 1.00 98.25 198 GLN A C 1
ATOM 1675 O O . GLN A 1 198 ? -11.426 1.292 1.953 1.00 98.25 198 GLN A O 1
ATOM 1680 N N . LEU A 1 199 ? -10.290 2.637 3.337 1.00 98.56 199 LEU A N 1
ATOM 1681 C CA . LEU A 1 199 ? -9.153 1.731 3.486 1.00 98.56 199 LEU A CA 1
ATOM 1682 C C . LEU A 1 199 ? -9.500 0.521 4.352 1.00 98.56 199 LEU A C 1
ATOM 1684 O O . LEU A 1 199 ? -9.035 -0.574 4.044 1.00 98.56 199 LEU A O 1
ATOM 1688 N N . ILE A 1 200 ? -10.335 0.684 5.383 1.00 97.88 200 ILE A N 1
ATOM 1689 C CA . ILE A 1 200 ? -10.826 -0.455 6.160 1.00 97.88 200 ILE A CA 1
ATOM 1690 C C . ILE A 1 200 ? -11.586 -1.407 5.239 1.00 97.88 200 ILE A C 1
ATOM 1692 O O . ILE A 1 200 ? -11.180 -2.563 5.146 1.00 97.88 200 ILE A O 1
ATOM 1696 N N . GLU A 1 201 ? -12.574 -0.904 4.489 1.00 96.94 201 GLU A N 1
ATOM 1697 C CA . GLU A 1 201 ? -13.367 -1.679 3.519 1.00 96.94 201 GLU A CA 1
ATOM 1698 C C . GLU A 1 201 ? -12.476 -2.411 2.497 1.00 96.94 201 GLU A C 1
ATOM 1700 O O . GLU A 1 201 ? -12.618 -3.611 2.250 1.00 96.94 201 GLU A O 1
ATOM 1705 N N . THR A 1 202 ? -11.484 -1.704 1.949 1.00 97.62 202 THR A N 1
ATOM 1706 C CA . THR A 1 202 ? -10.532 -2.247 0.965 1.00 97.62 202 THR A CA 1
ATOM 1707 C C . THR A 1 202 ? -9.748 -3.450 1.505 1.00 97.62 202 THR A C 1
ATOM 1709 O O . THR A 1 202 ? -9.430 -4.377 0.756 1.00 97.62 202 THR A O 1
ATOM 1712 N N . PHE A 1 203 ? -9.410 -3.451 2.796 1.00 97.44 203 PHE A N 1
ATOM 1713 C CA . PHE A 1 203 ? -8.554 -4.468 3.408 1.00 97.44 203 PHE A CA 1
ATOM 1714 C C . PHE A 1 203 ? -9.322 -5.579 4.136 1.00 97.44 203 PHE A C 1
ATOM 1716 O O . PHE A 1 203 ? -8.691 -6.552 4.548 1.00 97.44 203 PHE A O 1
ATOM 1723 N N . GLU A 1 204 ? -10.654 -5.521 4.247 1.00 91.38 204 GLU A N 1
ATOM 1724 C CA . GLU A 1 204 ? -11.452 -6.514 4.996 1.00 91.38 204 GLU A CA 1
ATOM 1725 C C . GLU A 1 204 ? -11.212 -7.960 4.550 1.00 91.38 204 GLU A C 1
ATOM 1727 O O . GLU A 1 204 ? -11.233 -8.886 5.360 1.00 91.38 204 GLU A O 1
ATOM 1732 N N . LYS A 1 205 ? -10.956 -8.156 3.251 1.00 92.06 205 LYS A N 1
ATOM 1733 C CA . LYS A 1 205 ? -10.769 -9.479 2.636 1.00 92.06 205 LYS A CA 1
ATOM 1734 C C . LYS A 1 205 ? -9.318 -9.955 2.625 1.00 92.06 205 LYS A C 1
ATOM 1736 O O . LYS A 1 205 ? -9.031 -11.006 2.051 1.00 92.06 205 LYS A O 1
ATOM 1741 N N . VAL A 1 206 ? -8.391 -9.200 3.213 1.00 95.62 206 VAL A N 1
ATOM 1742 C CA . VAL A 1 206 ? -6.979 -9.590 3.254 1.00 95.62 206 VAL A CA 1
ATOM 1743 C C . VAL A 1 206 ? -6.817 -10.868 4.072 1.00 95.62 206 VAL A C 1
ATOM 1745 O O . VAL A 1 206 ? -7.208 -10.956 5.233 1.00 95.62 206 VAL A O 1
ATOM 1748 N N . ASN A 1 207 ? -6.186 -11.868 3.462 1.00 94.19 207 ASN A N 1
ATOM 1749 C CA . ASN A 1 207 ? -5.909 -13.181 4.052 1.00 94.19 207 ASN A CA 1
ATOM 1750 C C . ASN A 1 207 ? -4.682 -13.181 4.990 1.00 94.19 207 ASN A C 1
ATOM 1752 O O . ASN A 1 207 ? -4.002 -14.196 5.110 1.00 94.19 207 ASN A O 1
ATOM 1756 N N . ASP A 1 208 ? -4.387 -12.051 5.634 1.00 93.75 208 ASP A N 1
ATOM 1757 C CA . ASP A 1 208 ? -3.282 -11.877 6.579 1.00 93.75 208 ASP A CA 1
ATOM 1758 C C . ASP A 1 208 ? -3.782 -11.159 7.836 1.00 93.75 208 ASP A C 1
ATOM 1760 O O . ASP A 1 208 ? -4.169 -9.985 7.818 1.00 93.75 208 ASP A O 1
ATOM 1764 N N . ARG A 1 209 ? -3.773 -11.888 8.955 1.00 90.62 209 ARG A N 1
ATOM 1765 C CA . ARG A 1 209 ? -4.294 -11.386 10.224 1.00 90.62 209 ARG A CA 1
ATOM 1766 C C . ARG A 1 209 ? -3.410 -10.288 10.822 1.00 90.62 209 ARG A C 1
ATOM 1768 O O . ARG A 1 209 ? -3.948 -9.413 11.493 1.00 90.62 209 ARG A O 1
ATOM 1775 N N . TYR A 1 210 ? -2.104 -10.265 10.547 1.00 89.12 210 TYR A N 1
ATOM 1776 C CA . TYR A 1 210 ? -1.216 -9.203 11.032 1.00 89.12 210 TYR A CA 1
ATOM 1777 C C . TYR A 1 210 ? -1.519 -7.857 10.370 1.00 89.12 210 TYR A C 1
ATOM 1779 O O . TYR A 1 210 ? -1.491 -6.824 11.046 1.00 89.12 210 TYR A O 1
ATOM 1787 N N . VAL A 1 211 ? -1.865 -7.869 9.078 1.00 95.69 211 VAL A N 1
ATOM 1788 C CA . VAL A 1 211 ? -2.314 -6.665 8.362 1.00 95.69 211 VAL A CA 1
ATOM 1789 C C . VAL A 1 211 ? -3.620 -6.157 8.965 1.00 95.69 211 VAL A C 1
ATOM 1791 O O . VAL A 1 211 ? -3.705 -4.981 9.314 1.00 95.69 211 VAL A O 1
ATOM 1794 N N . LEU A 1 212 ? -4.601 -7.043 9.175 1.00 95.50 212 LEU A N 1
ATOM 1795 C CA . LEU A 1 212 ? -5.871 -6.676 9.808 1.00 95.50 212 LEU A CA 1
ATOM 1796 C C . LEU A 1 212 ? -5.662 -6.123 11.225 1.00 95.50 212 LEU A C 1
ATOM 1798 O O . LEU A 1 212 ? -6.169 -5.054 11.535 1.00 95.50 212 LEU A O 1
ATOM 1802 N N . GLN A 1 213 ? -4.867 -6.773 12.079 1.00 95.19 213 GLN A N 1
ATOM 1803 C CA . GLN A 1 213 ? -4.556 -6.250 13.418 1.00 95.19 213 GLN A CA 1
ATOM 1804 C C . GLN A 1 213 ? -4.024 -4.812 13.363 1.00 95.19 213 GLN A C 1
ATOM 1806 O O . GLN A 1 213 ? -4.470 -3.951 14.123 1.00 95.19 213 GLN A O 1
ATOM 1811 N N . ARG A 1 214 ? -3.081 -4.533 12.454 1.00 96.56 214 ARG A N 1
ATOM 1812 C CA . ARG A 1 214 ? -2.480 -3.201 12.329 1.00 96.56 214 ARG A CA 1
ATOM 1813 C C . ARG A 1 214 ? -3.399 -2.179 11.668 1.00 96.56 214 ARG A C 1
ATOM 1815 O O . ARG A 1 214 ? -3.324 -1.013 12.036 1.00 96.56 214 ARG A O 1
ATOM 1822 N N . LEU A 1 215 ? -4.296 -2.597 10.780 1.00 97.88 215 LEU A N 1
ATOM 1823 C CA . LEU A 1 215 ? -5.365 -1.752 10.246 1.00 97.88 215 LEU A CA 1
ATOM 1824 C C . LEU A 1 215 ? -6.236 -1.173 11.364 1.00 97.88 215 LEU A C 1
ATOM 1826 O O . LEU A 1 215 ? -6.428 0.040 11.424 1.00 97.88 215 LEU A O 1
ATOM 1830 N N . TYR A 1 216 ? -6.685 -2.009 12.302 1.00 98.00 216 TYR A N 1
ATOM 1831 C CA . TYR A 1 216 ? -7.467 -1.526 13.443 1.00 98.00 216 TYR A CA 1
ATOM 1832 C C . TYR A 1 216 ? -6.614 -0.723 14.439 1.00 98.00 216 TYR A C 1
ATOM 1834 O O . TYR A 1 216 ? -7.111 0.243 15.014 1.00 98.00 216 TYR A O 1
ATOM 1842 N N . ALA A 1 217 ? -5.321 -1.036 14.589 1.00 98.31 217 ALA A N 1
ATOM 1843 C CA . ALA A 1 217 ? -4.398 -0.211 15.376 1.00 98.31 217 ALA A CA 1
ATOM 1844 C C . ALA A 1 217 ? -4.259 1.212 14.803 1.00 98.31 217 ALA A C 1
ATOM 1846 O O . ALA A 1 217 ? -4.300 2.185 15.555 1.00 98.31 217 ALA A O 1
ATOM 1847 N N . VAL A 1 218 ? -4.129 1.338 13.476 1.00 98.62 218 VAL A N 1
ATOM 1848 C CA . VAL A 1 218 ? -4.144 2.627 12.767 1.00 98.62 218 VAL A CA 1
ATOM 1849 C C . VAL A 1 218 ? -5.472 3.334 13.001 1.00 98.62 218 VAL A C 1
ATOM 1851 O O . VAL A 1 218 ? -5.468 4.500 13.382 1.00 98.62 218 VAL A O 1
ATOM 1854 N N . ALA A 1 219 ? -6.599 2.638 12.830 1.00 98.56 219 ALA A N 1
ATOM 1855 C CA . ALA A 1 219 ? -7.916 3.238 13.010 1.00 98.56 219 ALA A CA 1
ATOM 1856 C C . ALA A 1 219 ? -8.119 3.789 14.430 1.00 98.56 219 ALA A C 1
ATOM 1858 O O . ALA A 1 219 ? -8.624 4.902 14.603 1.00 98.56 219 ALA A O 1
ATOM 1859 N N . TYR A 1 220 ? -7.658 3.059 15.448 1.00 98.69 220 TYR A N 1
ATOM 1860 C CA . TYR A 1 220 ? -7.669 3.533 16.829 1.00 98.69 220 TYR A CA 1
ATOM 1861 C C . TYR A 1 220 ? -6.731 4.726 17.037 1.00 98.69 220 TYR A C 1
ATOM 1863 O O . TYR A 1 220 ? -7.125 5.721 17.643 1.00 98.69 220 TYR A O 1
ATOM 1871 N N . GLY A 1 221 ? -5.526 4.672 16.463 1.00 98.50 221 GLY A N 1
ATOM 1872 C CA . GLY A 1 221 ? -4.569 5.777 16.472 1.00 98.50 221 GLY A CA 1
ATOM 1873 C C . GLY A 1 221 ? -5.133 7.066 15.866 1.00 98.50 221 GLY A C 1
ATOM 1874 O O . GLY A 1 221 ? -5.010 8.123 16.478 1.00 98.50 221 GLY A O 1
ATOM 1875 N N . CYS A 1 222 ? -5.808 6.983 14.717 1.00 98.44 222 CYS A N 1
ATOM 1876 C CA . CYS A 1 222 ? -6.506 8.122 14.119 1.00 98.44 222 CYS A CA 1
ATOM 1877 C C . CYS A 1 222 ? -7.658 8.605 15.007 1.00 98.44 222 CYS A C 1
ATOM 1879 O O . CYS A 1 222 ? -7.790 9.804 15.231 1.00 98.44 222 CYS A O 1
ATOM 1881 N N . SER A 1 223 ? -8.450 7.686 15.570 1.00 98.44 223 SER A N 1
ATOM 1882 C CA . SER A 1 223 ? -9.596 8.033 16.423 1.00 98.44 223 SER A CA 1
ATOM 1883 C C . SER A 1 223 ? -9.196 8.887 17.622 1.00 98.44 223 SER A C 1
ATOM 1885 O O . SER A 1 223 ? -9.875 9.857 17.936 1.00 98.44 223 SER A O 1
ATOM 1887 N N . VAL A 1 224 ? -8.082 8.560 18.286 1.00 98.19 224 VAL A N 1
ATOM 1888 C CA . VAL A 1 224 ? -7.635 9.306 19.475 1.00 98.19 224 VAL A CA 1
ATOM 1889 C C . VAL A 1 224 ? -6.911 10.614 19.148 1.00 98.19 224 VAL A C 1
ATOM 1891 O O . VAL A 1 224 ? -6.681 11.417 20.053 1.00 98.19 224 VAL A O 1
ATOM 1894 N N . ARG A 1 225 ? -6.543 10.828 17.879 1.00 96.94 225 ARG A N 1
ATOM 1895 C CA . ARG A 1 225 ? -5.770 11.992 17.419 1.00 96.94 225 ARG A CA 1
ATOM 1896 C C . ARG A 1 225 ? -6.591 12.994 16.616 1.00 96.94 225 ARG A C 1
ATOM 1898 O O . ARG A 1 225 ? -6.227 14.162 16.614 1.00 96.94 225 ARG A O 1
ATOM 1905 N N . THR A 1 226 ? -7.682 12.552 15.992 1.00 96.69 226 THR A N 1
ATOM 1906 C CA . THR A 1 226 ? -8.516 13.401 15.143 1.00 96.69 226 THR A CA 1
ATOM 1907 C C . THR A 1 226 ? -9.103 14.585 15.905 1.00 96.69 226 THR A C 1
ATOM 1909 O O . THR A 1 226 ? -9.640 14.442 17.010 1.00 96.69 226 THR A O 1
ATOM 1912 N N . SER A 1 227 ? -9.057 15.758 15.283 1.00 95.69 227 SER A N 1
ATOM 1913 C CA . SER A 1 227 ? -9.796 16.935 15.733 1.00 95.69 227 SER A CA 1
ATOM 1914 C C . SER A 1 227 ? -11.280 16.865 15.347 1.00 95.69 227 SER A C 1
ATOM 1916 O O . SER A 1 227 ? -12.136 17.429 16.036 1.00 95.69 227 SER A O 1
ATOM 1918 N N . ASN A 1 228 ? -11.617 16.110 14.294 1.00 95.31 228 ASN A N 1
ATOM 1919 C CA . ASN A 1 228 ? -12.985 15.915 13.821 1.00 95.31 228 ASN A CA 1
ATOM 1920 C C . ASN A 1 228 ? -13.734 14.874 14.667 1.00 95.31 228 ASN A C 1
ATOM 1922 O O . ASN A 1 228 ? -14.038 13.764 14.223 1.00 95.31 228 ASN A O 1
ATOM 1926 N N . VAL A 1 229 ? -14.084 15.258 15.896 1.00 96.06 229 VAL A N 1
ATOM 1927 C CA . VAL A 1 229 ? -14.807 14.400 16.847 1.00 96.06 229 VAL A CA 1
ATOM 1928 C C . VAL A 1 229 ? -16.103 13.845 16.253 1.00 96.06 229 VAL A C 1
ATOM 1930 O O . VAL A 1 229 ? -16.457 12.710 16.556 1.00 96.06 229 VAL A O 1
ATOM 1933 N N . GLN A 1 230 ? -16.803 14.584 15.387 1.00 96.69 230 GLN A N 1
ATOM 1934 C CA . GLN A 1 230 ? -18.077 14.136 14.818 1.00 96.69 230 GLN A CA 1
ATOM 1935 C C . GLN A 1 230 ? -17.930 12.877 13.951 1.00 96.69 230 GLN A C 1
ATOM 1937 O O . GLN A 1 230 ? -18.801 12.007 13.984 1.00 96.69 230 GLN A O 1
ATOM 1942 N N . SER A 1 231 ? -16.809 12.740 13.238 1.00 96.94 231 SER A N 1
ATOM 1943 C CA . SER A 1 231 ? -16.525 11.568 12.397 1.00 96.94 231 SER A CA 1
ATOM 1944 C C . SER A 1 231 ? -16.374 10.259 13.188 1.00 96.94 231 SER A C 1
ATOM 1946 O O . SER A 1 231 ? -16.596 9.176 12.648 1.00 96.94 231 SER A O 1
ATOM 1948 N N . LEU A 1 232 ? -16.083 10.337 14.495 1.00 98.19 232 LEU A N 1
ATOM 1949 C CA . LEU A 1 232 ? -15.979 9.162 15.369 1.00 98.19 232 LEU A CA 1
ATOM 1950 C C . LEU A 1 232 ? -17.298 8.399 15.490 1.00 98.19 232 LEU A C 1
ATOM 1952 O O . LEU A 1 232 ? -17.285 7.191 15.728 1.00 98.19 232 LEU A O 1
ATOM 1956 N N . LYS A 1 233 ? -18.435 9.089 15.335 1.00 97.94 233 LYS A N 1
ATOM 1957 C CA . LYS A 1 233 ? -19.749 8.451 15.376 1.00 97.94 233 LYS A CA 1
ATOM 1958 C C . LYS A 1 233 ? -19.912 7.466 14.223 1.00 97.94 233 LYS A C 1
ATOM 1960 O O . LYS A 1 233 ? -20.226 6.302 14.452 1.00 97.94 233 LYS A O 1
ATOM 1965 N N . GLU A 1 234 ? -19.645 7.940 13.011 1.00 97.50 234 GLU A N 1
ATOM 1966 C CA . GLU A 1 234 ? -19.738 7.150 11.785 1.00 97.50 234 GLU A CA 1
ATOM 1967 C C . GLU A 1 234 ? -18.736 5.988 11.798 1.00 97.50 234 GLU A C 1
ATOM 1969 O O . GLU A 1 234 ? -19.118 4.840 11.566 1.00 97.50 234 GLU A O 1
ATOM 1974 N N . LEU A 1 235 ? -17.482 6.258 12.181 1.00 98.31 235 LEU A N 1
ATOM 1975 C CA . LEU A 1 235 ? -16.463 5.221 12.323 1.00 98.31 235 LEU A CA 1
ATOM 1976 C C . LEU A 1 235 ? -16.872 4.164 13.360 1.00 98.31 235 LEU A C 1
ATOM 1978 O O . LEU A 1 235 ? -16.745 2.970 13.107 1.00 98.31 235 LEU A O 1
ATOM 1982 N N . GLY A 1 236 ? -17.390 4.577 14.519 1.00 98.31 236 GLY A N 1
ATOM 1983 C CA . GLY A 1 236 ? -17.835 3.654 15.562 1.00 98.31 236 GLY A CA 1
ATOM 1984 C C . GLY A 1 236 ? -19.006 2.770 15.123 1.00 98.31 236 GLY A C 1
ATOM 1985 O O . GLY A 1 236 ? -18.993 1.568 15.393 1.00 98.31 236 GLY A O 1
ATOM 1986 N N . ASP A 1 237 ? -19.987 3.334 14.408 1.00 98.06 237 ASP A N 1
ATOM 1987 C CA . ASP A 1 237 ? -21.102 2.567 13.841 1.00 98.06 237 ASP A CA 1
ATOM 1988 C C . ASP A 1 237 ? -20.591 1.558 12.803 1.00 98.06 237 ASP A C 1
ATOM 1990 O O . ASP A 1 237 ? -20.970 0.386 12.851 1.00 98.06 237 ASP A O 1
ATOM 1994 N N . TYR A 1 238 ? -19.674 1.971 11.924 1.00 97.38 238 TYR A N 1
ATOM 1995 C CA . TYR A 1 238 ? -19.059 1.092 10.929 1.00 97.38 238 TYR A CA 1
ATOM 1996 C C . TYR A 1 238 ? -18.303 -0.079 11.574 1.00 97.38 238 TYR A C 1
ATOM 1998 O O . TYR A 1 238 ? -18.567 -1.240 11.260 1.00 97.38 238 TYR A O 1
ATOM 2006 N N . ILE A 1 239 ? -17.411 0.206 12.529 1.00 97.62 239 ILE A N 1
ATOM 2007 C CA . ILE A 1 239 ? -16.617 -0.805 13.248 1.00 97.62 239 ILE A CA 1
ATOM 2008 C C . ILE A 1 239 ? -17.523 -1.781 14.003 1.00 97.62 239 ILE A C 1
ATOM 2010 O O . ILE A 1 239 ? -17.259 -2.985 14.046 1.00 97.62 239 ILE A O 1
ATOM 2014 N N . PHE A 1 240 ? -18.617 -1.288 14.586 1.00 97.75 240 PHE A N 1
ATOM 2015 C CA . PHE A 1 240 ? -19.597 -2.156 15.219 1.00 97.75 240 PHE A CA 1
ATOM 2016 C C . PHE A 1 240 ? -20.206 -3.145 14.227 1.00 97.75 240 PHE A C 1
ATOM 2018 O O . PHE A 1 240 ? -20.264 -4.339 14.531 1.00 97.75 240 PHE A O 1
ATOM 2025 N N . GLN A 1 241 ? -20.629 -2.672 13.052 1.00 95.88 241 GLN A N 1
ATOM 2026 C CA . GLN A 1 241 ? -21.229 -3.535 12.036 1.00 95.88 241 GLN A CA 1
ATOM 2027 C C . GLN A 1 241 ? -20.254 -4.602 11.532 1.00 95.88 241 GLN A C 1
ATOM 2029 O O . GLN A 1 241 ? -20.631 -5.768 11.426 1.00 95.88 241 GLN A O 1
ATOM 2034 N N . THR A 1 242 ? -19.002 -4.228 11.276 1.00 93.19 242 THR A N 1
ATOM 2035 C CA . THR A 1 242 ? -18.017 -5.113 10.639 1.00 93.19 242 THR A CA 1
ATOM 2036 C C . THR A 1 242 ? -17.341 -6.080 11.610 1.00 93.19 242 THR A C 1
ATOM 2038 O O . THR A 1 242 ? -17.028 -7.209 11.232 1.00 93.19 242 THR A O 1
ATOM 2041 N N . VAL A 1 243 ? -17.141 -5.689 12.875 1.00 94.94 243 VAL A N 1
ATOM 2042 C CA . VAL A 1 243 ? -16.421 -6.515 13.863 1.00 94.94 243 VAL A CA 1
ATOM 2043 C C . VAL A 1 243 ? -17.364 -7.225 14.831 1.00 94.94 243 VAL A C 1
ATOM 2045 O O . VAL A 1 243 ? -17.209 -8.426 15.068 1.00 94.94 243 VAL A O 1
ATOM 2048 N N . PHE A 1 244 ? -18.329 -6.505 15.410 1.00 95.94 244 PHE A N 1
ATOM 2049 C CA . PHE A 1 244 ? -19.100 -6.969 16.573 1.00 95.94 244 PHE A CA 1
ATOM 2050 C C . PHE A 1 244 ? -20.535 -7.407 16.246 1.00 95.94 244 PHE A C 1
ATOM 2052 O O . PHE A 1 244 ? -21.135 -8.173 17.006 1.00 95.94 244 PHE A O 1
ATOM 2059 N N . ASN A 1 245 ? -21.106 -6.950 15.129 1.00 95.25 245 ASN A N 1
ATOM 2060 C CA . ASN A 1 245 ? -22.429 -7.354 14.650 1.00 95.25 245 ASN A CA 1
ATOM 2061 C C . ASN A 1 245 ? -22.365 -8.512 13.642 1.00 95.25 245 ASN A C 1
ATOM 2063 O O . ASN A 1 245 ? -23.109 -8.554 12.668 1.00 95.25 245 ASN A O 1
ATOM 2067 N N . THR A 1 246 ? -21.477 -9.464 13.895 1.00 91.75 246 THR A N 1
ATOM 2068 C CA . THR A 1 246 ? -21.283 -10.658 13.073 1.00 91.75 246 THR A CA 1
ATOM 2069 C C . THR A 1 246 ? -21.781 -11.898 13.816 1.00 91.75 246 THR A C 1
ATOM 2071 O O . THR A 1 246 ? -21.982 -11.874 15.034 1.00 91.75 246 THR A O 1
ATOM 2074 N N . GLU A 1 247 ? -22.012 -12.994 13.089 1.00 88.31 247 GLU A N 1
ATOM 2075 C CA . GLU A 1 247 ? -22.369 -14.283 13.700 1.00 88.31 247 GLU A CA 1
ATOM 2076 C C . GLU A 1 247 ? -21.260 -14.760 14.648 1.00 88.31 247 GLU A C 1
ATOM 2078 O O . GLU A 1 247 ? -21.523 -15.096 15.804 1.00 88.31 247 GLU A O 1
ATOM 2083 N N . ASN A 1 248 ? -20.015 -14.685 14.165 1.00 88.69 248 ASN A N 1
ATOM 2084 C CA . ASN A 1 248 ? -18.803 -14.987 14.908 1.00 88.69 248 ASN A CA 1
ATOM 2085 C C . ASN A 1 248 ? -17.843 -13.795 14.862 1.00 88.69 248 ASN A C 1
ATOM 2087 O O . ASN A 1 248 ? -17.224 -13.510 13.836 1.00 88.69 248 ASN A O 1
ATOM 2091 N N . VAL A 1 249 ? -17.669 -13.140 16.008 1.00 90.50 249 VAL A N 1
ATOM 2092 C CA . VAL A 1 249 ? -16.687 -12.067 16.189 1.00 90.50 249 VAL A CA 1
ATOM 2093 C C . VAL A 1 249 ? -15.290 -12.642 15.965 1.00 90.50 249 VAL A C 1
ATOM 2095 O O . VAL A 1 249 ? -14.918 -13.639 16.587 1.00 90.50 249 VAL A O 1
ATOM 2098 N N . ILE A 1 250 ? -14.482 -11.985 15.131 1.00 88.06 250 ILE A N 1
ATOM 2099 C CA . ILE A 1 250 ? -13.125 -12.424 14.754 1.00 88.06 250 ILE A CA 1
ATOM 2100 C C . ILE A 1 250 ? -12.301 -12.770 16.006 1.00 88.06 250 ILE A C 1
ATOM 2102 O O . ILE A 1 250 ? -12.149 -11.877 16.837 1.00 88.06 250 ILE A O 1
ATOM 2106 N N . PRO A 1 251 ? -11.761 -13.997 16.180 1.00 90.44 251 PRO A N 1
ATOM 2107 C CA . PRO A 1 251 ? -11.020 -14.444 17.372 1.00 90.44 251 PRO A CA 1
ATOM 2108 C C . PRO A 1 251 ? -9.595 -13.886 17.456 1.00 90.44 251 PRO A C 1
ATOM 2110 O O . PRO A 1 251 ? -8.630 -14.618 17.642 1.00 90.44 251 PRO A O 1
ATOM 2113 N N . ASP A 1 252 ? -9.473 -12.566 17.343 1.00 91.81 252 ASP A N 1
ATOM 2114 C CA . ASP A 1 252 ? -8.218 -11.833 17.428 1.00 91.81 252 ASP A CA 1
ATOM 2115 C C . ASP A 1 252 ? -8.299 -10.790 18.544 1.00 91.81 252 ASP A C 1
ATOM 2117 O O . ASP A 1 252 ? -9.071 -9.832 18.470 1.00 91.81 252 ASP A O 1
ATOM 2121 N N . ILE A 1 253 ? -7.529 -11.009 19.611 1.00 93.81 253 ILE A N 1
ATOM 2122 C CA . ILE A 1 253 ? -7.608 -10.186 20.819 1.00 93.81 253 ILE A CA 1
ATOM 2123 C C . ILE A 1 253 ? -7.176 -8.739 20.573 1.00 93.81 253 ILE A C 1
ATOM 2125 O O . ILE A 1 253 ? -7.816 -7.836 21.103 1.00 93.81 253 ILE A O 1
ATOM 2129 N N . LEU A 1 254 ? -6.146 -8.511 19.753 1.00 95.44 254 LEU A N 1
ATOM 2130 C CA . LEU A 1 254 ? -5.631 -7.167 19.490 1.00 95.44 254 LEU A CA 1
ATOM 2131 C C . LEU A 1 254 ? -6.591 -6.398 18.591 1.00 95.44 254 LEU A C 1
ATOM 2133 O O . LEU A 1 254 ? -6.934 -5.259 18.888 1.00 95.44 254 LEU A O 1
ATOM 2137 N N . LEU A 1 255 ? -7.086 -7.043 17.533 1.00 95.94 255 LEU A N 1
ATOM 2138 C CA . LEU A 1 255 ? -8.080 -6.442 16.649 1.00 95.94 255 LEU A CA 1
ATOM 2139 C C . LEU A 1 255 ? -9.330 -6.022 17.429 1.00 95.94 255 LEU A C 1
ATOM 2141 O O . LEU A 1 255 ? -9.801 -4.898 17.273 1.00 95.94 255 LEU A O 1
ATOM 2145 N N . ARG A 1 256 ? -9.846 -6.902 18.297 1.00 95.94 256 ARG A N 1
ATOM 2146 C CA . ARG A 1 256 ? -10.999 -6.593 19.157 1.00 95.94 256 ARG A CA 1
ATOM 2147 C C . ARG A 1 256 ? -10.719 -5.449 20.110 1.00 95.94 256 ARG A C 1
ATOM 2149 O O . ARG A 1 256 ? -11.600 -4.622 20.308 1.00 95.94 256 ARG A O 1
ATOM 2156 N N . ASP A 1 257 ? -9.536 -5.428 20.716 1.00 97.50 257 ASP A N 1
ATOM 2157 C CA . ASP A 1 257 ? -9.157 -4.382 21.658 1.00 97.50 257 ASP A CA 1
ATOM 2158 C C . ASP A 1 257 ? -9.132 -3.012 20.976 1.00 97.50 257 ASP A C 1
ATOM 2160 O O . ASP A 1 257 ? -9.779 -2.083 21.454 1.00 97.50 257 ASP A O 1
ATOM 2164 N N . TYR A 1 258 ? -8.514 -2.917 19.796 1.00 98.25 258 TYR A N 1
ATOM 2165 C CA . TYR A 1 258 ? -8.530 -1.695 18.993 1.00 98.25 258 TYR A CA 1
ATOM 2166 C C . TYR A 1 258 ? -9.942 -1.311 18.536 1.00 98.25 258 TYR A C 1
ATOM 2168 O O . TYR A 1 258 ? -10.346 -0.163 18.700 1.00 98.25 258 TYR A O 1
ATOM 2176 N N . ALA A 1 259 ? -10.721 -2.262 18.010 1.00 97.94 259 ALA A N 1
ATOM 2177 C CA . ALA A 1 259 ? -12.091 -2.019 17.556 1.00 97.94 259 ALA A CA 1
ATOM 2178 C C . ALA A 1 259 ? -12.999 -1.525 18.695 1.00 97.94 259 ALA A C 1
ATOM 2180 O O . ALA A 1 259 ? -13.765 -0.576 18.525 1.00 97.94 259 ALA A O 1
ATOM 2181 N N . ARG A 1 260 ? -12.881 -2.134 19.879 1.00 98.06 260 ARG A N 1
ATOM 2182 C CA . ARG A 1 260 ? -13.568 -1.693 21.095 1.00 98.06 260 ARG A CA 1
ATOM 2183 C C . ARG A 1 260 ? -13.092 -0.302 21.504 1.00 98.06 260 ARG A C 1
ATOM 2185 O O . ARG A 1 260 ? -13.929 0.555 21.766 1.00 98.06 260 ARG A O 1
ATOM 2192 N N . GLY A 1 261 ? -11.779 -0.075 21.521 1.00 98.44 261 GLY A N 1
ATOM 2193 C CA . GLY A 1 261 ? -11.168 1.196 21.904 1.00 98.44 261 GLY A CA 1
ATOM 2194 C C . GLY A 1 261 ? -11.654 2.371 21.057 1.00 98.44 261 GLY A C 1
ATOM 2195 O O . GLY A 1 261 ? -11.923 3.434 21.604 1.00 98.44 261 GLY A O 1
ATOM 2196 N N . ILE A 1 262 ? -11.855 2.176 19.749 1.00 98.62 262 ILE A N 1
ATOM 2197 C CA . ILE A 1 262 ? -12.442 3.190 18.854 1.00 98.62 262 ILE A CA 1
ATOM 2198 C C . ILE A 1 262 ? -13.830 3.618 19.350 1.00 98.62 262 ILE A C 1
ATOM 2200 O O . ILE A 1 262 ? -14.094 4.808 19.525 1.00 98.62 262 ILE A O 1
ATOM 2204 N N . ILE A 1 263 ? -14.711 2.648 19.611 1.00 98.69 263 ILE A N 1
ATOM 2205 C CA . ILE A 1 263 ? -16.092 2.916 20.031 1.00 98.69 263 ILE A CA 1
ATOM 2206 C C . ILE A 1 263 ? -16.125 3.495 21.451 1.00 98.69 263 ILE A C 1
ATOM 2208 O O . ILE A 1 263 ? -16.828 4.472 21.700 1.00 98.69 263 ILE A O 1
ATOM 2212 N N . GLU A 1 264 ? -15.347 2.942 22.384 1.00 98.44 264 GLU A N 1
ATOM 2213 C CA . GLU A 1 264 ? -15.265 3.449 23.759 1.00 98.44 264 GLU A CA 1
ATOM 2214 C C . GLU A 1 264 ? -14.694 4.872 23.806 1.00 98.44 264 GLU A C 1
ATOM 2216 O O . GLU A 1 264 ? -15.182 5.701 24.574 1.00 98.44 264 GLU A O 1
ATOM 2221 N N . PHE A 1 265 ? -13.726 5.197 22.945 1.00 98.50 265 PHE A N 1
ATOM 2222 C CA . PHE A 1 265 ? -13.222 6.560 22.814 1.00 98.50 265 PHE A CA 1
ATOM 2223 C C . PHE A 1 265 ? -14.283 7.511 22.248 1.00 98.50 265 PHE A C 1
ATOM 2225 O O . PHE A 1 265 ? -14.448 8.614 22.765 1.00 98.50 265 PHE A O 1
ATOM 2232 N N . ALA A 1 266 ? -15.054 7.084 21.243 1.00 98.44 266 ALA A N 1
ATOM 2233 C CA . ALA A 1 266 ? -16.172 7.872 20.727 1.00 98.44 266 ALA A CA 1
ATOM 2234 C C . ALA A 1 266 ? -17.218 8.156 21.825 1.00 98.44 266 ALA A C 1
ATOM 2236 O O . ALA A 1 266 ? -17.663 9.296 21.969 1.00 98.44 266 ALA A O 1
ATOM 2237 N N . VAL A 1 267 ? -17.550 7.157 22.654 1.00 98.38 267 VAL A N 1
ATOM 2238 C CA . VAL A 1 267 ? -18.429 7.329 23.827 1.00 98.38 267 VAL A CA 1
ATOM 2239 C C . VAL A 1 267 ? -17.831 8.313 24.832 1.00 98.38 267 VAL A C 1
ATOM 2241 O O . VAL A 1 267 ? -18.526 9.217 25.292 1.00 98.38 267 VAL A O 1
ATOM 2244 N N . ALA A 1 268 ? -16.535 8.202 25.136 1.00 98.12 268 ALA A N 1
ATOM 2245 C CA . ALA A 1 268 ? -15.838 9.146 26.013 1.00 98.12 268 ALA A CA 1
ATOM 2246 C C . ALA A 1 268 ? -15.831 10.589 25.467 1.00 98.12 268 ALA A C 1
ATOM 2248 O O . ALA A 1 268 ? -15.712 11.538 26.241 1.00 98.12 268 ALA A O 1
ATOM 2249 N N . LYS A 1 269 ? -15.991 10.770 24.150 1.00 98.06 269 LYS A N 1
ATOM 2250 C CA . LYS A 1 269 ? -16.174 12.073 23.490 1.00 98.06 269 LYS A CA 1
ATOM 2251 C C . LYS A 1 269 ? -17.635 12.531 23.396 1.00 98.06 269 LYS A C 1
ATOM 2253 O O . LYS A 1 269 ? -17.896 13.572 22.801 1.00 98.06 269 LYS A O 1
ATOM 2258 N N . GLY A 1 270 ? -18.568 11.806 24.012 1.00 97.69 270 GLY A N 1
ATOM 2259 C CA . GLY A 1 270 ? -19.978 12.185 24.122 1.00 97.69 270 GLY A CA 1
ATOM 2260 C C . GLY A 1 270 ? -20.896 11.583 23.057 1.00 97.69 270 GLY A C 1
ATOM 2261 O O . GLY A 1 270 ? -22.075 11.930 23.019 1.00 97.69 270 GLY A O 1
ATOM 2262 N N . HIS A 1 271 ? -20.403 10.678 22.206 1.00 98.25 271 HIS A N 1
ATOM 2263 C CA . HIS A 1 271 ? -21.250 10.016 21.212 1.00 98.25 271 HIS A CA 1
ATOM 2264 C C . HIS A 1 271 ? -22.110 8.916 21.827 1.00 98.25 271 HIS A C 1
ATOM 2266 O O . HIS A 1 271 ? -21.642 8.097 22.616 1.00 98.25 271 HIS A O 1
ATOM 2272 N N . LEU A 1 272 ? -23.371 8.856 21.398 1.00 97.19 272 LEU A N 1
ATOM 2273 C CA . LEU A 1 272 ? -24.306 7.794 21.758 1.00 97.19 272 LEU A CA 1
ATOM 2274 C C . LEU A 1 272 ? -24.503 6.841 20.580 1.00 97.19 272 LEU A C 1
ATOM 2276 O O . LEU A 1 272 ? -24.641 7.262 19.430 1.00 97.19 272 LEU A O 1
ATOM 2280 N N . PHE A 1 273 ? -24.546 5.544 20.868 1.00 97.44 273 PHE A N 1
ATOM 2281 C CA . PHE A 1 273 ? -24.762 4.489 19.882 1.00 97.44 273 PHE A CA 1
ATOM 2282 C C . PHE A 1 273 ? -26.129 3.831 20.080 1.00 97.44 273 PHE A C 1
ATOM 2284 O O . PHE A 1 273 ? -26.627 3.743 21.198 1.00 97.44 273 PHE A O 1
ATOM 2291 N N . SER A 1 274 ? -26.750 3.377 18.987 1.00 96.56 274 SER A N 1
ATOM 2292 C CA . SER A 1 274 ? -28.053 2.692 19.036 1.00 96.56 274 SER A CA 1
ATOM 2293 C C . SER A 1 274 ? -27.943 1.267 19.585 1.00 96.56 274 SER A C 1
ATOM 2295 O O . SER A 1 274 ? -28.928 0.690 20.048 1.00 96.56 274 SER A O 1
ATOM 2297 N N . PHE A 1 275 ? -26.742 0.686 19.543 1.00 96.50 275 PHE A N 1
ATOM 2298 C CA . PHE A 1 275 ? -26.445 -0.614 20.119 1.00 96.50 275 PHE A CA 1
ATOM 2299 C C . PHE A 1 275 ? -26.005 -0.508 21.583 1.00 96.50 275 PHE A C 1
ATOM 2301 O O . PHE A 1 275 ? -25.439 0.485 22.032 1.00 96.50 275 PHE A O 1
ATOM 2308 N N . LYS A 1 276 ? -26.220 -1.599 22.320 1.00 94.88 276 LYS A N 1
ATOM 2309 C CA . LYS A 1 276 ? -25.751 -1.770 23.698 1.00 94.88 276 LYS A CA 1
ATOM 2310 C C . LYS A 1 276 ? -24.226 -1.924 23.743 1.00 94.88 276 LYS A C 1
ATOM 2312 O O . LYS A 1 276 ? -23.693 -2.801 23.061 1.00 94.88 276 LYS A O 1
ATOM 2317 N N . ILE A 1 277 ? -23.541 -1.127 24.566 1.00 95.06 277 ILE A N 1
ATOM 2318 C CA . ILE A 1 277 ? -22.070 -1.137 24.705 1.00 95.06 277 ILE A CA 1
ATOM 2319 C C . ILE A 1 277 ? -21.546 -2.489 25.216 1.00 95.06 277 ILE A C 1
ATOM 2321 O O . ILE A 1 277 ? -20.436 -2.899 24.895 1.00 95.06 277 ILE A O 1
ATOM 2325 N N . GLU A 1 278 ? -22.355 -3.266 25.931 1.00 94.06 278 GLU A N 1
ATOM 2326 C CA . GLU A 1 278 ? -21.990 -4.614 26.377 1.00 94.06 278 GLU A CA 1
ATOM 2327 C C . GLU A 1 278 ? -21.685 -5.553 25.198 1.00 94.06 278 GLU A C 1
ATOM 2329 O O . GLU A 1 278 ? -20.924 -6.502 25.353 1.00 94.06 278 GLU A O 1
ATOM 2334 N N . ARG A 1 279 ? -22.218 -5.275 23.997 1.00 94.31 279 ARG A N 1
ATOM 2335 C CA . ARG A 1 279 ? -21.976 -6.083 22.790 1.00 94.31 279 ARG A CA 1
ATOM 2336 C C . ARG A 1 279 ? -20.550 -5.985 22.250 1.00 94.31 279 ARG A C 1
ATOM 2338 O O . ARG A 1 279 ? -20.144 -6.864 21.496 1.00 94.31 279 ARG A O 1
ATOM 2345 N N . ILE A 1 280 ? -19.814 -4.933 22.606 1.00 95.12 280 ILE A N 1
ATOM 2346 C CA . ILE A 1 280 ? -18.409 -4.750 22.212 1.00 95.12 280 ILE A CA 1
ATOM 2347 C C . ILE A 1 280 ? -17.442 -5.191 23.318 1.00 95.12 280 ILE A C 1
ATOM 2349 O O . ILE A 1 280 ? -16.241 -4.948 23.224 1.00 95.12 280 ILE A O 1
ATOM 2353 N N . ARG A 1 281 ? -17.954 -5.828 24.381 1.00 93.75 281 ARG A N 1
ATOM 2354 C CA . ARG A 1 281 ? -17.179 -6.327 25.521 1.00 93.75 281 ARG A CA 1
ATOM 2355 C C . ARG A 1 281 ? -17.292 -7.854 25.629 1.00 93.75 281 ARG A C 1
ATOM 2357 O O . ARG A 1 281 ? -18.258 -8.434 25.138 1.00 93.75 281 ARG A O 1
ATOM 2364 N N . PRO A 1 282 ? -16.315 -8.528 26.265 1.00 89.56 282 PRO A N 1
ATOM 2365 C CA . PRO A 1 282 ? -16.419 -9.956 26.546 1.00 89.56 282 PRO A CA 1
ATOM 2366 C C . PRO A 1 282 ? -17.634 -10.293 27.436 1.00 89.56 282 PRO A C 1
ATOM 2368 O O . PRO A 1 282 ? -18.003 -9.472 28.279 1.00 89.56 282 PRO A O 1
ATOM 2371 N N . PRO A 1 283 ? -18.191 -11.516 27.337 1.00 89.69 283 PRO A N 1
ATOM 2372 C CA . PRO A 1 283 ? -17.793 -12.586 26.420 1.00 89.69 283 PRO A CA 1
ATOM 2373 C C . PRO A 1 283 ? -18.278 -12.343 24.980 1.00 89.69 283 PRO A C 1
ATOM 2375 O O . PRO A 1 283 ? -19.436 -12.008 24.746 1.00 89.69 283 PRO A O 1
ATOM 2378 N N . TYR A 1 284 ? -17.391 -12.554 24.001 1.00 88.00 284 TYR A N 1
ATOM 2379 C CA . TYR A 1 284 ? -17.725 -12.419 22.579 1.00 88.00 284 TYR A CA 1
ATOM 2380 C C . TYR A 1 284 ? -18.344 -13.705 22.021 1.00 88.00 284 TYR A C 1
ATOM 2382 O O . TYR A 1 284 ? -17.961 -14.805 22.419 1.00 88.00 284 TYR A O 1
ATOM 2390 N N . LYS A 1 285 ? -19.252 -13.568 21.046 1.00 84.44 285 LYS A N 1
ATOM 2391 C CA . LYS A 1 285 ? -19.767 -14.694 20.250 1.00 84.44 285 LYS A CA 1
ATOM 2392 C C . LYS A 1 285 ? -18.664 -15.190 19.322 1.00 84.44 285 LYS A C 1
ATOM 2394 O O . LYS A 1 285 ? -18.410 -14.575 18.290 1.00 84.44 285 LYS A O 1
ATOM 2399 N N . SER A 1 286 ? -17.911 -16.202 19.731 1.00 78.94 286 SER A N 1
ATOM 2400 C CA . SER A 1 286 ? -16.762 -16.679 18.957 1.00 78.94 286 SER A CA 1
ATOM 2401 C C . SER A 1 286 ? -16.500 -18.143 19.214 1.00 78.94 286 SER A C 1
ATOM 2403 O O . SER A 1 286 ? -16.484 -18.579 20.365 1.00 78.94 286 SER A O 1
ATOM 2405 N N . GLU A 1 287 ? -16.215 -18.878 18.149 1.00 78.62 287 GLU A N 1
ATOM 2406 C CA . GLU A 1 287 ? -15.710 -20.235 18.268 1.00 78.62 287 GLU A CA 1
ATOM 2407 C C . GLU A 1 287 ? -14.296 -20.209 18.851 1.00 78.62 287 GLU A C 1
ATOM 2409 O O . GLU A 1 287 ? -13.369 -19.618 18.290 1.00 78.62 287 GLU A O 1
ATOM 2414 N N . LEU A 1 288 ? -14.132 -20.839 20.012 1.00 72.50 288 LEU A N 1
ATOM 2415 C CA . LEU A 1 288 ? -12.813 -21.089 20.571 1.00 72.50 288 LEU A CA 1
ATOM 2416 C C . LEU A 1 288 ? -12.191 -22.292 19.852 1.00 72.50 288 LEU A C 1
ATOM 2418 O O . LEU A 1 288 ? -12.893 -23.278 19.601 1.00 72.50 288 LEU A O 1
ATOM 2422 N N . PRO A 1 289 ? -10.882 -22.259 19.547 1.00 71.31 289 PRO A N 1
ATOM 2423 C CA . PRO A 1 289 ? -10.210 -23.424 18.999 1.00 71.31 289 PRO A CA 1
ATOM 2424 C C . PRO A 1 289 ? -10.370 -24.603 19.962 1.00 71.31 289 PRO A C 1
ATOM 2426 O O . PRO A 1 289 ? -10.116 -24.488 21.163 1.00 71.31 289 PRO A O 1
ATOM 2429 N N . LYS A 1 290 ? -10.802 -25.750 19.429 1.00 74.75 290 LYS A N 1
ATOM 2430 C CA . LYS A 1 290 ? -10.867 -26.995 20.195 1.00 74.75 290 LYS A CA 1
ATOM 2431 C C . LYS A 1 290 ? -9.439 -27.399 20.546 1.00 74.75 290 LYS A C 1
ATOM 2433 O O . LYS A 1 290 ? -8.702 -27.880 19.691 1.00 74.75 290 LYS A O 1
ATOM 2438 N N . ILE A 1 291 ? -9.046 -27.200 21.800 1.00 70.38 291 ILE A N 1
ATOM 2439 C CA . ILE A 1 291 ? -7.791 -27.739 22.315 1.00 70.38 291 ILE A CA 1
ATOM 2440 C C . ILE A 1 291 ? -7.994 -29.250 22.432 1.00 70.38 291 ILE A C 1
ATOM 2442 O O . ILE A 1 291 ? -8.550 -29.739 23.414 1.00 70.38 291 ILE A O 1
ATOM 2446 N N . SER A 1 292 ? -7.571 -30.007 21.421 1.00 64.62 292 SER A N 1
ATOM 2447 C CA . SER A 1 292 ? -7.318 -31.429 21.617 1.00 64.62 292 SER A CA 1
ATOM 2448 C C . SER A 1 292 ? -6.139 -31.517 22.577 1.00 64.62 292 SER A C 1
ATOM 2450 O O . SER A 1 292 ? -5.004 -31.237 22.188 1.00 64.62 292 SER A O 1
ATOM 2452 N N . LEU A 1 293 ? -6.409 -31.837 23.843 1.00 60.44 293 LEU A N 1
ATOM 2453 C CA . LEU A 1 293 ? -5.378 -32.251 24.785 1.00 60.44 293 LEU A CA 1
ATOM 2454 C C . LEU A 1 293 ? -4.614 -33.390 24.109 1.00 60.44 293 LEU A C 1
ATOM 2456 O O . LEU A 1 293 ? -5.125 -34.504 24.004 1.00 60.44 293 LEU A O 1
ATOM 2460 N N . LEU A 1 294 ? -3.415 -33.099 23.602 1.00 56.78 294 LEU A N 1
ATOM 2461 C CA . LEU A 1 294 ? -2.444 -34.128 23.274 1.00 56.78 294 LEU A CA 1
ATOM 2462 C C . LEU A 1 294 ? -2.162 -34.826 24.600 1.00 56.78 294 LEU A C 1
ATOM 2464 O O . LEU A 1 294 ? -1.381 -34.340 25.419 1.00 56.78 294 LEU A O 1
ATOM 2468 N N . MET A 1 295 ? -2.892 -35.913 24.854 1.00 47.34 295 MET A N 1
ATOM 2469 C CA . MET A 1 295 ? -2.581 -36.833 25.931 1.00 47.34 295 MET A CA 1
ATOM 2470 C C . MET A 1 295 ? -1.132 -37.247 25.709 1.00 47.34 295 MET A C 1
ATOM 2472 O O . MET A 1 295 ? -0.812 -37.901 24.716 1.00 47.34 295 MET A O 1
ATOM 2476 N N . LYS A 1 296 ? -0.256 -36.770 26.599 1.00 49.50 296 LYS A N 1
ATOM 2477 C CA . LYS A 1 296 ? 1.134 -37.203 26.688 1.00 49.50 296 LYS A CA 1
ATOM 2478 C C . LYS A 1 296 ? 1.127 -38.734 26.723 1.00 49.50 296 LYS A C 1
ATOM 2480 O O . LYS A 1 296 ? 0.546 -39.307 27.642 1.00 49.50 296 LYS A O 1
ATOM 2485 N N . LYS A 1 297 ? 1.709 -39.359 25.701 1.00 48.50 297 LYS A N 1
ATOM 2486 C CA . LYS A 1 297 ? 2.241 -40.716 25.820 1.00 48.50 297 LYS A CA 1
ATOM 2487 C C . LYS A 1 297 ? 3.625 -40.631 26.439 1.00 48.50 297 LYS A C 1
ATOM 2489 O O . LYS A 1 297 ? 4.335 -39.656 26.105 1.00 48.50 297 LYS A O 1
#

pLDDT: mean 92.33, std 8.24, range [47.34, 98.81]

Foldseek 3Di:
DCQCQVDLVSLVVNLVVLLVQLQCCCVPPVDGPCRVPVVNLQRVSNLLSNLQNLLVDFLVSDDDVNVVSCVPHQCVDLVSVLSSVQSLLLCLLPLRRNSHLVVVLVVLQVDALVRCVVRVQVSLQCQPVHDPVDRTSLNVLLVVLPDPDDCVPPDLSSLLRSLSVLLSQQSHPPPVSNVSSLVSNLSSCLQPLVSLLVSLVSCLSPNDVSSLLSSLVSNLSSLVRHPPLVSLQVLLVSLCVSAQVDQAHPPDPSNLVSSLSSNVSSVVVPDDDPDDNCSSPPPGNHDDPPPPPPPDD